Protein AF-A0A2H6NBT6-F1 (afdb_monomer)

Structure (mmCIF, N/CA/C/O backbone):
data_AF-A0A2H6NBT6-F1
#
_entry.id   AF-A0A2H6NBT6-F1
#
loop_
_atom_site.group_PDB
_atom_site.id
_atom_site.type_symbol
_atom_site.label_atom_id
_atom_site.label_alt_id
_atom_site.label_comp_id
_atom_site.label_asym_id
_atom_site.label_entity_id
_atom_site.label_seq_id
_atom_site.pdbx_PDB_ins_code
_atom_site.Cartn_x
_atom_site.Cartn_y
_atom_site.Cartn_z
_atom_site.occupancy
_atom_site.B_iso_or_equiv
_atom_site.auth_seq_id
_atom_site.auth_comp_id
_atom_site.auth_asym_id
_atom_site.auth_atom_id
_atom_site.pdbx_PDB_model_num
ATOM 1 N N . MET A 1 1 ? 17.829 -9.007 -29.390 1.00 81.81 1 MET A N 1
ATOM 2 C CA . MET A 1 1 ? 16.420 -9.348 -29.082 1.00 81.81 1 MET A CA 1
ATOM 3 C C . MET A 1 1 ? 16.331 -9.769 -27.616 1.00 81.81 1 MET A C 1
ATOM 5 O O . MET A 1 1 ? 17.253 -10.435 -27.150 1.00 81.81 1 MET A O 1
ATOM 9 N N . VAL A 1 2 ? 15.300 -9.335 -26.883 1.00 90.62 2 VAL A N 1
ATOM 10 C CA . VAL A 1 2 ? 15.100 -9.671 -25.456 1.00 90.62 2 VAL A CA 1
ATOM 11 C C . VAL A 1 2 ? 14.513 -11.080 -25.331 1.00 90.62 2 VAL A C 1
ATOM 13 O O . VAL A 1 2 ? 13.689 -11.479 -26.148 1.00 90.62 2 VAL A O 1
ATOM 16 N N . SER A 1 3 ? 14.950 -11.833 -24.324 1.00 94.88 3 SER A N 1
ATOM 17 C CA . SER A 1 3 ? 14.508 -13.191 -24.006 1.00 94.88 3 SER A CA 1
ATOM 18 C C . SER A 1 3 ? 14.621 -13.464 -22.500 1.00 94.88 3 SER A C 1
ATOM 20 O O . SER A 1 3 ? 15.331 -12.750 -21.793 1.00 94.88 3 SER A O 1
ATOM 22 N 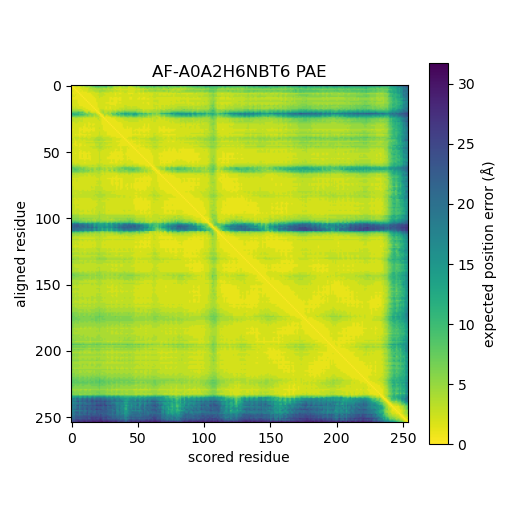N . LYS A 1 4 ? 14.034 -14.571 -22.022 1.00 94.81 4 LYS A N 1
ATOM 23 C CA . LYS A 1 4 ? 14.198 -15.047 -20.629 1.00 94.81 4 LYS A CA 1
ATOM 24 C C . LYS A 1 4 ? 15.667 -15.164 -20.195 1.00 94.81 4 LYS A C 1
ATOM 26 O O . LYS A 1 4 ? 15.985 -14.917 -19.041 1.00 94.81 4 LYS A O 1
ATOM 31 N N . LYS A 1 5 ? 16.565 -15.539 -21.117 1.00 94.81 5 LYS A N 1
ATOM 32 C CA . LYS A 1 5 ? 17.980 -15.813 -20.811 1.00 94.81 5 LYS A CA 1
ATOM 33 C C . LYS A 1 5 ? 18.823 -14.553 -20.621 1.00 94.81 5 LYS A C 1
ATOM 35 O O . LYS A 1 5 ? 19.785 -14.591 -19.869 1.00 94.81 5 LYS A O 1
ATOM 40 N N . ASN A 1 6 ? 18.498 -13.468 -21.324 1.00 95.94 6 ASN A N 1
ATOM 41 C CA . ASN A 1 6 ? 19.322 -12.254 -21.344 1.00 95.94 6 ASN A CA 1
ATOM 42 C C . ASN A 1 6 ? 18.654 -11.043 -20.677 1.00 95.94 6 ASN A C 1
ATOM 44 O O . ASN A 1 6 ? 19.318 -10.026 -20.505 1.00 95.94 6 ASN A O 1
ATOM 48 N N . LEU A 1 7 ? 17.381 -11.140 -20.272 1.00 97.44 7 LEU A N 1
ATOM 49 C CA . LEU A 1 7 ? 16.639 -10.037 -19.660 1.00 97.44 7 LEU A CA 1
ATOM 50 C C . LEU A 1 7 ? 17.363 -9.437 -18.448 1.00 97.44 7 LEU A C 1
ATOM 52 O O . LEU A 1 7 ? 17.598 -8.232 -18.418 1.00 97.44 7 LEU A O 1
ATOM 56 N N . MET A 1 8 ? 17.749 -10.270 -17.477 1.00 96.44 8 MET A N 1
ATOM 57 C CA . MET A 1 8 ? 18.394 -9.789 -16.250 1.00 96.44 8 MET A CA 1
ATOM 58 C C . MET A 1 8 ? 19.733 -9.100 -16.538 1.00 96.44 8 MET A C 1
ATOM 60 O O . MET A 1 8 ? 20.039 -8.075 -15.937 1.00 96.44 8 MET A O 1
ATOM 64 N N . GLU A 1 9 ? 20.518 -9.619 -17.487 1.00 96.38 9 GLU A N 1
ATOM 65 C CA . GLU A 1 9 ? 21.788 -9.004 -17.889 1.00 96.38 9 GLU A CA 1
ATOM 66 C C . GLU A 1 9 ? 21.567 -7.657 -18.594 1.00 96.38 9 GLU A C 1
ATOM 68 O O . GLU A 1 9 ? 22.278 -6.691 -18.320 1.00 96.38 9 GLU A O 1
ATOM 73 N N . ILE A 1 10 ? 20.565 -7.576 -19.477 1.00 97.19 10 ILE A N 1
ATOM 74 C CA . ILE A 1 10 ? 20.193 -6.334 -20.164 1.00 97.19 10 ILE A CA 1
ATOM 75 C C . ILE A 1 10 ? 19.770 -5.281 -19.140 1.00 97.19 10 ILE A C 1
ATOM 77 O O . ILE A 1 10 ? 20.306 -4.177 -19.158 1.00 97.19 10 ILE A O 1
ATOM 81 N N . VAL A 1 11 ? 18.862 -5.624 -18.224 1.00 97.69 11 VAL A N 1
ATOM 82 C CA . VAL A 1 11 ? 18.392 -4.699 -17.184 1.00 97.69 11 VAL A CA 1
ATOM 83 C C . VAL A 1 11 ? 19.539 -4.280 -16.274 1.00 97.69 11 VAL A C 1
ATOM 85 O O . VAL A 1 11 ? 19.688 -3.092 -16.023 1.00 97.69 11 VAL A O 1
ATOM 88 N N . LYS A 1 12 ? 20.423 -5.200 -15.871 1.00 96.50 12 LYS A N 1
ATOM 89 C CA . LYS A 1 12 ? 21.624 -4.856 -15.097 1.00 96.50 12 LYS A CA 1
ATOM 90 C C . LYS A 1 12 ? 22.499 -3.826 -15.818 1.00 96.50 12 LYS A C 1
ATOM 92 O O . LYS A 1 12 ? 22.967 -2.881 -15.192 1.00 96.50 12 LYS A O 1
ATOM 97 N N . LYS A 1 13 ? 22.719 -3.978 -17.129 1.00 96.62 13 LYS A N 1
ATOM 98 C CA . LYS A 1 13 ? 23.467 -2.988 -17.923 1.00 96.62 13 LYS A CA 1
ATOM 99 C C . LYS A 1 13 ? 22.743 -1.643 -17.968 1.00 96.62 13 LYS A C 1
ATOM 101 O O . LYS A 1 13 ? 23.392 -0.620 -17.787 1.00 96.62 13 LYS A O 1
ATOM 106 N N . LEU A 1 14 ? 21.423 -1.637 -18.161 1.00 96.50 14 LEU A N 1
ATOM 107 C CA . LEU A 1 14 ? 20.624 -0.408 -18.155 1.00 96.50 14 LEU A CA 1
ATOM 108 C C . LEU A 1 14 ? 20.681 0.301 -16.795 1.00 96.50 14 LEU A C 1
ATOM 110 O O . LEU A 1 14 ? 20.902 1.504 -16.777 1.00 96.50 14 LEU A O 1
ATOM 114 N N . MET A 1 15 ? 20.592 -0.429 -15.680 1.00 95.50 15 MET A N 1
ATOM 115 C CA . MET A 1 15 ? 20.728 0.134 -14.328 1.00 95.50 15 MET A CA 1
ATOM 116 C C . MET A 1 15 ? 22.091 0.811 -14.117 1.00 95.50 15 MET A C 1
ATOM 118 O O . MET A 1 15 ? 22.147 1.938 -13.642 1.00 95.50 15 MET A O 1
ATOM 122 N N . ILE A 1 16 ? 23.190 0.215 -14.601 1.00 94.75 16 ILE A N 1
ATOM 123 C CA . ILE A 1 16 ? 24.518 0.865 -14.562 1.00 94.75 16 ILE A CA 1
ATOM 124 C C . ILE A 1 16 ? 24.520 2.201 -15.327 1.00 94.75 16 ILE A C 1
ATOM 126 O O . ILE A 1 16 ? 25.219 3.140 -14.941 1.00 94.75 16 ILE A O 1
ATOM 130 N N . HIS A 1 17 ? 23.780 2.294 -16.435 1.00 93.75 17 HIS A N 1
ATOM 131 C CA . HIS A 1 17 ? 23.646 3.548 -17.176 1.00 93.75 17 HIS A CA 1
ATOM 132 C C . HIS A 1 17 ? 22.745 4.552 -16.459 1.00 93.75 17 HIS A C 1
ATOM 134 O O . HIS A 1 17 ? 23.040 5.741 -16.525 1.00 93.75 17 HIS A O 1
ATOM 140 N N . VAL A 1 18 ? 21.704 4.093 -15.760 1.00 91.94 18 VAL A N 1
ATOM 141 C CA . VAL A 1 18 ? 20.843 4.940 -14.926 1.00 91.94 18 VAL A CA 1
ATOM 142 C C . VAL A 1 18 ? 21.673 5.627 -13.838 1.00 91.94 18 VAL A C 1
ATOM 144 O O . VAL A 1 18 ? 21.597 6.848 -13.705 1.00 91.94 18 VAL A O 1
ATOM 147 N N . ASP A 1 19 ? 22.528 4.879 -13.137 1.00 87.69 19 ASP A N 1
ATOM 148 C CA . ASP A 1 19 ? 23.368 5.413 -12.054 1.00 87.69 19 ASP A CA 1
ATOM 149 C C . ASP A 1 19 ? 24.378 6.457 -12.544 1.00 87.69 19 ASP A C 1
ATOM 151 O O . ASP A 1 19 ? 24.675 7.434 -11.856 1.00 87.69 19 ASP A O 1
ATOM 155 N N . LYS A 1 20 ? 24.915 6.256 -13.751 1.00 89.38 20 LYS A N 1
ATOM 156 C CA . LYS A 1 20 ? 25.926 7.137 -14.357 1.00 89.38 20 LYS A CA 1
ATOM 157 C C . LYS A 1 20 ? 25.338 8.307 -15.134 1.00 89.38 20 LYS A C 1
ATOM 159 O O . LYS A 1 20 ? 26.078 9.215 -15.498 1.00 89.38 20 LYS A O 1
ATOM 164 N N . ALA A 1 21 ? 24.052 8.261 -15.462 1.00 86.62 21 ALA A N 1
ATOM 165 C CA . ALA A 1 21 ? 23.416 9.273 -16.284 1.00 86.62 21 ALA A CA 1
ATOM 166 C C . ALA A 1 21 ? 23.423 10.628 -15.570 1.00 86.62 21 ALA A C 1
ATOM 168 O O . ALA A 1 21 ? 22.963 10.740 -14.431 1.00 86.62 21 ALA A O 1
ATOM 169 N N . GLU A 1 22 ? 23.896 11.660 -16.264 1.00 79.94 22 GLU A N 1
ATOM 170 C CA . GLU A 1 22 ? 23.744 13.052 -15.853 1.00 79.94 22 GLU A CA 1
ATOM 171 C C . GLU A 1 22 ? 22.447 13.610 -16.457 1.00 79.94 22 GLU A C 1
ATOM 173 O O . GLU A 1 22 ? 22.208 13.507 -17.661 1.00 79.94 22 GLU A O 1
ATOM 178 N N . GLY A 1 23 ? 21.590 14.189 -15.615 1.00 80.69 23 GLY A N 1
ATOM 179 C CA . GLY A 1 23 ? 20.303 14.751 -16.032 1.00 80.69 23 GLY A CA 1
ATOM 180 C C . GLY A 1 23 ? 19.119 13.778 -15.953 1.00 80.69 23 GLY A C 1
ATOM 181 O O . GLY A 1 23 ? 19.252 12.558 -16.048 1.00 80.69 23 GLY A O 1
ATOM 182 N N . THR A 1 24 ? 17.926 14.339 -15.755 1.00 84.25 24 THR A N 1
ATOM 183 C CA . THR A 1 24 ? 16.693 13.578 -15.497 1.00 84.25 24 THR A CA 1
ATOM 184 C C . THR A 1 24 ? 16.105 12.937 -16.753 1.00 84.25 24 THR A C 1
ATOM 186 O O . THR A 1 24 ? 15.593 11.828 -16.668 1.00 84.25 24 THR A O 1
ATOM 189 N N . THR A 1 25 ? 16.230 13.568 -17.926 1.00 89.12 25 THR A N 1
ATOM 190 C CA . THR A 1 25 ? 15.635 13.069 -19.181 1.00 89.12 25 THR A CA 1
ATOM 191 C C . THR A 1 25 ? 16.169 11.694 -19.579 1.00 89.12 25 THR A C 1
ATOM 193 O O . THR A 1 25 ? 15.390 10.777 -19.815 1.00 89.12 25 THR A O 1
ATOM 196 N N . TYR A 1 26 ? 17.494 11.518 -19.606 1.00 90.44 26 TYR A N 1
ATOM 197 C CA . TYR A 1 26 ? 18.088 10.238 -19.998 1.00 90.44 26 TYR A CA 1
ATOM 198 C C . TYR A 1 26 ? 17.816 9.136 -18.959 1.00 90.44 26 TYR A C 1
ATOM 200 O O . TYR A 1 26 ? 17.540 7.995 -19.326 1.00 90.44 26 TYR A O 1
ATOM 208 N N . ARG A 1 27 ? 17.809 9.474 -17.659 1.00 90.75 27 ARG A N 1
ATOM 209 C CA . ARG A 1 27 ? 17.395 8.542 -16.593 1.00 90.75 27 ARG A CA 1
ATOM 210 C C . ARG A 1 27 ? 15.954 8.073 -16.774 1.00 90.75 27 ARG A C 1
ATOM 212 O O . ARG A 1 27 ? 15.687 6.881 -16.655 1.00 90.75 27 ARG A O 1
ATOM 219 N N . ASP A 1 28 ? 15.049 8.993 -17.090 1.00 91.50 28 ASP A N 1
ATOM 220 C CA . ASP A 1 28 ? 13.634 8.704 -17.320 1.00 91.50 28 ASP A CA 1
ATOM 221 C C . ASP A 1 28 ? 13.415 7.812 -18.558 1.00 91.50 28 ASP A C 1
ATOM 223 O O . ASP A 1 28 ? 12.614 6.873 -18.511 1.00 91.50 28 ASP A O 1
ATOM 227 N N . GLU A 1 29 ? 14.165 8.033 -19.642 1.00 93.81 29 GLU A N 1
ATOM 228 C CA . GLU A 1 29 ? 14.148 7.155 -20.822 1.00 93.81 29 GLU A CA 1
ATOM 229 C C . GLU A 1 29 ? 14.631 5.739 -20.487 1.00 93.81 29 GLU A C 1
ATOM 231 O O . GLU A 1 29 ? 13.998 4.755 -20.879 1.00 93.81 29 GLU A O 1
ATOM 236 N N . LEU A 1 30 ? 15.726 5.615 -19.731 1.00 95.00 30 LEU A N 1
ATOM 237 C CA . LEU A 1 30 ? 16.254 4.320 -19.300 1.00 95.00 30 LEU A CA 1
ATOM 238 C C . LEU A 1 30 ? 15.287 3.587 -18.364 1.00 95.00 30 LEU A C 1
ATOM 240 O O . LEU A 1 30 ? 15.052 2.394 -18.558 1.00 95.00 30 LEU A O 1
ATOM 244 N N . LEU A 1 31 ? 14.694 4.285 -17.391 1.00 95.31 31 LEU A N 1
ATOM 245 C CA . LEU A 1 31 ? 13.671 3.742 -16.493 1.00 95.31 31 LEU A CA 1
ATOM 246 C C . LEU A 1 31 ? 12.489 3.201 -17.294 1.00 95.31 31 LEU A C 1
ATOM 248 O O . LEU A 1 31 ? 12.099 2.043 -17.119 1.00 95.31 31 LEU A O 1
ATOM 252 N N . THR A 1 32 ? 11.948 4.014 -18.204 1.00 95.50 32 THR A N 1
ATOM 253 C CA . THR A 1 32 ? 10.819 3.617 -19.055 1.00 95.50 32 THR A CA 1
ATOM 254 C C . THR A 1 32 ? 11.195 2.392 -19.878 1.00 95.50 32 THR A C 1
ATOM 256 O O . THR A 1 32 ? 10.456 1.412 -19.910 1.00 95.50 32 THR A O 1
ATOM 259 N N . LYS A 1 33 ? 12.408 2.370 -20.443 1.00 97.00 33 LYS A N 1
ATOM 260 C CA . LYS A 1 33 ? 12.901 1.230 -21.214 1.00 97.00 33 LYS A CA 1
ATOM 261 C C . LYS A 1 33 ? 13.029 -0.046 -20.384 1.00 97.00 33 LYS A C 1
ATOM 263 O O . LYS A 1 33 ? 12.700 -1.121 -20.889 1.00 97.00 33 LYS A O 1
ATOM 268 N N . ILE A 1 34 ? 13.505 0.046 -19.143 1.00 97.75 34 ILE A N 1
ATOM 269 C CA . ILE A 1 34 ? 13.584 -1.097 -18.224 1.00 97.75 34 ILE A CA 1
ATOM 270 C C . ILE A 1 34 ? 12.182 -1.660 -17.983 1.00 97.75 34 ILE A C 1
ATOM 272 O O . ILE A 1 34 ? 11.970 -2.863 -18.145 1.00 97.75 34 ILE A O 1
ATOM 276 N N . ILE A 1 35 ? 11.216 -0.799 -17.655 1.00 97.44 35 ILE A N 1
ATOM 277 C CA . ILE A 1 35 ? 9.836 -1.217 -17.390 1.00 97.44 35 ILE A CA 1
ATOM 278 C C . ILE A 1 35 ? 9.185 -1.814 -18.642 1.00 97.44 35 ILE A C 1
ATOM 280 O O . ILE A 1 35 ? 8.590 -2.889 -18.552 1.00 97.44 35 ILE A O 1
ATOM 284 N N . ASP A 1 36 ? 9.352 -1.197 -19.811 1.00 97.06 36 ASP A N 1
ATOM 285 C CA . ASP A 1 36 ? 8.821 -1.691 -21.088 1.00 97.06 36 ASP A CA 1
ATOM 286 C C . ASP A 1 36 ? 9.322 -3.100 -21.414 1.00 97.06 36 ASP A C 1
ATOM 288 O O . ASP A 1 36 ? 8.563 -3.972 -21.841 1.00 97.06 36 ASP A O 1
ATOM 292 N N . ILE A 1 37 ? 10.622 -3.337 -21.221 1.00 96.94 37 ILE A N 1
ATOM 293 C CA . ILE A 1 37 ? 11.235 -4.630 -21.516 1.00 96.94 37 ILE A CA 1
ATOM 294 C C . ILE A 1 37 ? 10.761 -5.698 -20.513 1.00 96.94 37 ILE A C 1
ATOM 296 O O . ILE A 1 37 ? 10.497 -6.835 -20.912 1.00 96.94 37 ILE A O 1
ATOM 300 N N . CYS A 1 38 ? 10.639 -5.352 -19.228 1.00 97.75 38 CYS A N 1
ATOM 301 C CA . CYS A 1 38 ? 10.205 -6.282 -18.184 1.00 97.75 38 CYS A CA 1
ATOM 302 C C . CYS A 1 38 ? 8.712 -6.631 -18.263 1.00 97.75 38 CYS A C 1
ATOM 304 O O . CYS A 1 38 ? 8.343 -7.783 -18.045 1.00 97.75 38 CYS A O 1
ATOM 306 N N . SER A 1 39 ? 7.858 -5.661 -18.591 1.00 96.62 39 SER A N 1
ATOM 307 C CA . SER A 1 39 ? 6.396 -5.824 -18.639 1.00 96.62 39 SER A CA 1
ATOM 308 C C . SER A 1 39 ? 5.881 -6.415 -19.957 1.00 96.62 39 SER A C 1
ATOM 310 O O . SER A 1 39 ? 4.704 -6.771 -20.072 1.00 96.62 39 SER A O 1
ATOM 312 N N . GLN A 1 40 ? 6.763 -6.585 -20.949 1.00 94.62 40 GLN A N 1
ATOM 313 C CA . GLN A 1 40 ? 6.414 -7.028 -22.294 1.00 94.62 40 GLN A CA 1
ATOM 314 C C . GLN A 1 40 ? 5.551 -8.301 -22.306 1.00 94.62 40 GLN A C 1
ATOM 316 O O . GLN A 1 40 ? 5.922 -9.335 -21.748 1.00 94.62 40 GLN A O 1
ATOM 321 N N . SER A 1 41 ? 4.428 -8.240 -23.033 1.00 93.44 41 SER A N 1
ATOM 322 C CA . SER A 1 41 ? 3.475 -9.351 -23.210 1.00 93.44 41 SER A CA 1
ATOM 323 C C . SER A 1 41 ? 3.088 -10.031 -21.891 1.00 93.44 41 SER A C 1
ATOM 325 O O . SER A 1 41 ? 3.152 -11.253 -21.782 1.00 93.44 41 SER A O 1
ATOM 327 N N . ASN A 1 42 ? 2.703 -9.239 -20.886 1.00 93.06 42 ASN A N 1
ATOM 328 C CA . ASN A 1 42 ? 2.378 -9.711 -19.536 1.00 93.06 42 ASN A CA 1
ATOM 329 C C . ASN A 1 42 ? 3.554 -10.453 -18.882 1.00 93.06 42 ASN A C 1
ATOM 331 O O . ASN A 1 42 ? 3.401 -11.579 -18.411 1.00 93.06 42 ASN A O 1
ATOM 335 N N . TYR A 1 43 ? 4.725 -9.813 -18.841 1.00 96.25 43 TYR A N 1
ATOM 336 C CA . TYR A 1 43 ? 5.915 -10.332 -18.152 1.00 96.25 43 TYR A CA 1
ATOM 337 C C . TYR A 1 43 ? 6.435 -11.658 -18.720 1.00 96.25 43 TYR A C 1
ATOM 339 O O . TYR A 1 43 ? 7.057 -12.440 -18.003 1.00 96.25 43 TYR A O 1
ATOM 347 N N . GLN A 1 44 ? 6.230 -11.927 -20.017 1.00 95.69 44 GLN A N 1
ATOM 348 C CA . GLN A 1 44 ? 6.547 -13.226 -20.635 1.00 95.69 44 GLN A CA 1
ATOM 349 C C . GLN A 1 44 ? 8.008 -13.674 -20.441 1.00 95.69 44 GLN A C 1
ATOM 351 O O . GLN A 1 44 ? 8.318 -14.867 -20.526 1.00 95.69 44 GLN A O 1
ATOM 356 N N . TYR A 1 45 ? 8.917 -12.717 -20.227 1.00 96.94 45 TYR A N 1
ATOM 357 C CA . TYR A 1 45 ? 10.348 -12.954 -20.059 1.00 96.94 45 TYR A CA 1
ATOM 358 C C . TYR A 1 45 ? 10.820 -12.932 -18.599 1.00 96.94 45 TYR A C 1
ATOM 360 O O . TYR A 1 45 ? 11.964 -13.305 -18.346 1.00 96.94 45 TYR A O 1
ATOM 368 N N . ILE A 1 46 ? 9.964 -12.551 -17.648 1.00 97.69 46 ILE A N 1
ATOM 369 C CA . ILE A 1 46 ? 10.282 -12.568 -16.219 1.00 97.69 46 ILE A CA 1
ATOM 370 C C . ILE A 1 46 ? 10.187 -14.004 -15.709 1.00 97.69 46 ILE A C 1
ATOM 372 O O . ILE A 1 46 ? 9.143 -14.645 -15.787 1.00 97.69 46 ILE A O 1
ATOM 376 N N . THR A 1 47 ? 11.294 -14.516 -15.176 1.00 96.31 47 THR A N 1
ATOM 377 C CA . THR A 1 47 ? 11.346 -15.829 -14.511 1.00 96.31 47 THR A CA 1
ATOM 378 C C . THR A 1 47 ? 11.448 -15.717 -12.993 1.00 96.31 47 THR A C 1
ATOM 380 O O . THR A 1 47 ? 11.260 -16.711 -12.303 1.00 96.31 47 THR A O 1
ATOM 383 N N . ASN A 1 48 ? 11.755 -14.525 -12.474 1.00 97.25 48 ASN A N 1
ATOM 384 C CA . ASN A 1 48 ? 11.873 -14.239 -11.050 1.00 97.25 48 ASN A CA 1
ATOM 385 C C . ASN A 1 48 ? 11.228 -12.874 -10.754 1.00 97.25 48 ASN A C 1
ATOM 387 O O . ASN A 1 48 ? 11.759 -11.835 -11.150 1.00 97.25 48 ASN A O 1
ATOM 391 N N . PHE A 1 49 ? 10.080 -12.886 -10.073 1.00 97.88 49 PHE A N 1
ATOM 392 C CA . PHE A 1 49 ? 9.368 -11.664 -9.694 1.00 97.88 49 PHE A CA 1
ATOM 393 C C . PHE A 1 49 ? 9.955 -10.975 -8.456 1.00 97.88 49 PHE A C 1
ATOM 395 O O . PHE A 1 49 ? 9.791 -9.765 -8.350 1.00 97.88 49 PHE A O 1
ATOM 402 N N . GLU A 1 50 ? 10.681 -11.674 -7.572 1.00 98.38 50 GLU A N 1
ATOM 403 C CA . GLU A 1 50 ? 11.404 -11.023 -6.459 1.00 98.38 50 GLU A CA 1
ATOM 404 C C . GLU A 1 50 ? 12.445 -10.073 -7.016 1.00 98.38 50 GLU A C 1
ATOM 406 O O . GLU A 1 50 ? 12.453 -8.892 -6.684 1.00 98.38 50 GLU A O 1
ATOM 411 N N . TRP A 1 51 ? 13.230 -10.561 -7.977 1.00 98.19 51 TRP A N 1
ATOM 412 C CA . TRP A 1 51 ? 14.182 -9.728 -8.695 1.00 98.19 51 TRP A CA 1
ATOM 413 C C . TRP A 1 51 ? 13.511 -8.511 -9.337 1.00 98.19 51 TRP A C 1
ATOM 415 O O . TRP A 1 51 ? 14.020 -7.400 -9.222 1.00 98.19 51 TRP A O 1
ATOM 425 N N . TYR A 1 52 ? 12.367 -8.696 -9.998 1.00 98.50 52 TYR A N 1
ATOM 426 C CA . TYR A 1 52 ? 11.702 -7.577 -10.659 1.00 98.50 52 TYR A CA 1
ATOM 427 C C . TYR A 1 52 ? 11.163 -6.542 -9.662 1.00 98.50 52 TYR A C 1
ATOM 429 O O . TYR A 1 52 ? 11.356 -5.347 -9.876 1.00 98.50 52 TYR A O 1
ATOM 437 N N . ILE A 1 53 ? 10.566 -6.976 -8.546 1.00 98.44 53 ILE A N 1
ATOM 438 C CA . ILE A 1 53 ? 10.169 -6.074 -7.458 1.00 98.44 53 ILE A CA 1
ATOM 439 C C . ILE A 1 53 ? 11.393 -5.332 -6.901 1.00 98.44 53 ILE A C 1
ATOM 441 O O . ILE A 1 53 ? 11.313 -4.122 -6.711 1.00 98.44 53 ILE A O 1
ATOM 445 N N . SER A 1 54 ? 12.537 -6.000 -6.709 1.00 98.25 54 SER A N 1
ATOM 446 C CA . SER A 1 54 ? 13.774 -5.335 -6.275 1.00 98.25 54 SER A CA 1
ATOM 447 C C . SER A 1 54 ? 14.230 -4.251 -7.251 1.00 98.25 54 SER A C 1
ATOM 449 O O . SER A 1 54 ? 14.587 -3.166 -6.806 1.00 98.25 54 SER A O 1
ATOM 451 N N . ILE A 1 55 ? 14.153 -4.494 -8.566 1.00 98.06 55 ILE A N 1
ATOM 452 C CA . ILE A 1 55 ? 14.449 -3.467 -9.578 1.00 98.06 55 ILE A CA 1
ATOM 453 C C . ILE A 1 55 ? 13.478 -2.287 -9.459 1.00 98.06 55 ILE A C 1
ATOM 455 O O . ILE A 1 55 ? 13.907 -1.139 -9.492 1.00 98.06 55 ILE A O 1
ATOM 459 N N . LEU A 1 56 ? 12.176 -2.540 -9.288 1.00 98.00 56 LEU A N 1
ATOM 460 C CA . LEU A 1 56 ? 11.186 -1.471 -9.121 1.00 98.00 56 LEU A CA 1
ATOM 461 C C . LEU A 1 56 ? 11.457 -0.623 -7.870 1.00 98.00 56 LEU A C 1
ATOM 463 O O . LEU A 1 56 ? 11.328 0.595 -7.940 1.00 98.00 56 LEU A O 1
ATOM 467 N N . VAL A 1 57 ? 11.857 -1.247 -6.758 1.00 96.69 57 VAL A N 1
ATOM 468 C CA . VAL A 1 57 ? 12.266 -0.564 -5.516 1.00 96.69 57 VAL A CA 1
ATOM 469 C C . VAL A 1 57 ? 13.559 0.230 -5.720 1.00 96.69 57 VAL A C 1
ATOM 471 O O . VAL A 1 57 ? 13.686 1.349 -5.237 1.00 96.69 57 VAL A O 1
ATOM 474 N N . GLU A 1 58 ? 14.529 -0.305 -6.455 1.00 95.00 58 GLU A N 1
ATOM 475 C CA . GLU A 1 58 ? 15.782 0.396 -6.752 1.00 95.00 58 GLU A CA 1
ATOM 476 C C . GLU A 1 58 ? 15.539 1.652 -7.601 1.00 95.00 58 GLU A C 1
ATOM 478 O O . GLU A 1 58 ? 16.075 2.719 -7.300 1.00 95.00 58 GLU A O 1
ATOM 483 N N . LEU A 1 59 ? 14.636 1.569 -8.583 1.00 94.44 59 LEU A N 1
ATOM 484 C CA . LEU A 1 59 ? 14.214 2.710 -9.400 1.00 94.44 59 LEU A CA 1
ATOM 485 C C . LEU A 1 59 ? 13.550 3.829 -8.578 1.00 94.44 59 LEU A C 1
ATOM 487 O O . LEU A 1 59 ? 13.552 4.977 -9.021 1.00 94.44 59 LEU A O 1
ATOM 491 N N . THR A 1 60 ? 13.039 3.555 -7.368 1.00 92.25 60 THR A N 1
ATOM 492 C CA . THR A 1 60 ? 12.490 4.613 -6.497 1.00 92.25 60 THR A CA 1
ATOM 493 C C . THR A 1 60 ? 13.555 5.512 -5.883 1.00 92.25 60 THR A C 1
ATOM 495 O O . THR A 1 60 ? 13.225 6.526 -5.275 1.00 92.25 60 THR A O 1
ATOM 498 N N . ARG A 1 61 ? 14.834 5.149 -6.002 1.00 88.56 61 ARG A N 1
ATOM 499 C CA . ARG A 1 61 ? 15.954 5.954 -5.499 1.00 88.56 61 ARG A CA 1
ATOM 500 C C . ARG A 1 61 ? 16.382 7.040 -6.484 1.00 88.56 61 ARG A C 1
ATOM 502 O O . ARG A 1 61 ? 17.233 7.858 -6.151 1.00 88.56 61 ARG A O 1
ATOM 509 N N . LEU A 1 62 ? 15.804 7.060 -7.686 1.00 85.19 62 LEU A N 1
ATOM 510 C CA . LEU A 1 62 ? 16.115 8.064 -8.695 1.00 85.19 62 LEU A CA 1
ATOM 511 C C . LEU A 1 62 ? 15.453 9.395 -8.351 1.00 85.19 62 LEU A C 1
ATOM 513 O O . LEU A 1 62 ? 14.236 9.552 -8.420 1.00 85.19 62 LEU A O 1
ATOM 517 N N . GLU A 1 63 ? 16.275 10.381 -8.013 1.00 81.00 63 GLU A N 1
ATOM 518 C CA . GLU A 1 63 ? 15.797 11.728 -7.726 1.00 81.00 63 GLU A CA 1
ATOM 519 C C . GLU A 1 63 ? 15.287 12.436 -8.989 1.00 81.00 63 GLU A C 1
ATOM 521 O O . GLU A 1 63 ? 15.918 12.407 -10.049 1.00 81.00 63 GLU A O 1
ATOM 526 N N . GLY A 1 64 ? 14.147 13.122 -8.857 1.00 81.38 64 GLY A N 1
ATOM 527 C CA . GLY A 1 64 ? 13.595 13.990 -9.900 1.00 81.38 64 GLY A CA 1
ATOM 528 C C . GLY A 1 64 ? 12.851 13.267 -11.024 1.00 81.38 64 GLY A C 1
ATOM 529 O O . GLY A 1 64 ? 12.411 13.929 -11.967 1.00 81.38 64 GLY A O 1
ATOM 530 N N . THR A 1 65 ? 12.680 11.944 -10.937 1.00 85.12 65 THR A N 1
ATOM 531 C CA . THR A 1 65 ? 11.862 11.202 -11.903 1.00 85.12 65 THR A CA 1
ATOM 532 C C . THR A 1 65 ? 10.385 11.581 -11.794 1.00 85.12 65 THR A C 1
ATOM 534 O O . THR A 1 65 ? 9.839 11.807 -10.708 1.00 85.12 65 THR A O 1
ATOM 537 N N . ARG A 1 66 ? 9.707 11.622 -12.943 1.00 86.56 66 ARG A N 1
ATOM 538 C CA . ARG A 1 66 ? 8.249 11.812 -13.033 1.00 86.56 66 ARG A CA 1
ATOM 539 C C . ARG A 1 66 ? 7.485 10.497 -13.214 1.00 86.56 66 ARG A C 1
ATOM 541 O O . ARG A 1 66 ? 6.261 10.509 -13.290 1.00 86.56 66 ARG A O 1
ATOM 548 N N . HIS A 1 67 ? 8.189 9.367 -13.246 1.00 91.56 67 HIS A N 1
ATOM 549 C CA . HIS A 1 67 ? 7.635 8.056 -13.592 1.00 91.56 67 HIS A CA 1
ATOM 550 C C . HIS A 1 67 ? 7.217 7.219 -12.372 1.00 91.56 67 HIS A C 1
ATOM 552 O O . HIS A 1 67 ? 7.035 6.007 -12.490 1.00 91.56 67 HIS A O 1
ATOM 558 N N . GLY A 1 68 ? 7.015 7.833 -11.201 1.00 93.19 68 GLY A N 1
ATOM 559 C CA . GLY A 1 68 ? 6.586 7.101 -10.004 1.00 93.19 68 GLY A CA 1
ATOM 560 C C . GLY A 1 68 ? 5.253 6.373 -10.189 1.00 93.19 68 GLY A C 1
ATOM 561 O O . GLY A 1 68 ? 5.138 5.230 -9.761 1.00 93.19 68 GLY A O 1
ATOM 562 N N . HIS A 1 69 ? 4.292 6.952 -10.921 1.00 93.88 69 HIS A N 1
ATOM 563 C CA . HIS A 1 69 ? 3.049 6.256 -11.285 1.00 93.88 69 HIS A CA 1
ATOM 564 C C . HIS A 1 69 ? 3.298 4.975 -12.091 1.00 93.88 69 HIS A C 1
ATOM 566 O O . HIS A 1 69 ? 2.622 3.968 -11.882 1.00 93.88 69 HIS A O 1
ATOM 572 N N . LEU A 1 70 ? 4.270 4.997 -13.010 1.00 95.56 70 LEU A N 1
ATOM 573 C CA . LEU A 1 70 ? 4.612 3.831 -13.817 1.00 95.56 70 LEU A CA 1
ATOM 574 C C . LEU A 1 70 ? 5.189 2.729 -12.920 1.00 95.56 70 LEU A C 1
ATOM 576 O O . LEU A 1 70 ? 4.725 1.594 -12.990 1.00 95.56 70 LEU A O 1
ATOM 580 N N . ILE A 1 71 ? 6.111 3.067 -12.014 1.00 97.19 71 ILE A N 1
ATOM 581 C CA . ILE A 1 71 ? 6.659 2.122 -11.028 1.00 97.19 71 ILE A CA 1
ATOM 582 C C . ILE A 1 71 ? 5.544 1.561 -10.131 1.00 97.19 71 ILE A C 1
ATOM 584 O O . ILE A 1 71 ? 5.407 0.343 -10.011 1.00 97.19 71 ILE A O 1
ATOM 588 N N . ALA A 1 72 ? 4.715 2.437 -9.559 1.00 97.31 72 ALA A N 1
ATOM 589 C CA . ALA A 1 72 ? 3.590 2.080 -8.698 1.00 97.31 72 ALA A CA 1
ATOM 590 C C . ALA A 1 72 ? 2.629 1.102 -9.393 1.00 97.31 72 ALA A C 1
ATOM 592 O O . ALA A 1 72 ? 2.233 0.093 -8.809 1.00 97.31 72 ALA A O 1
ATOM 593 N N . SER A 1 73 ? 2.312 1.359 -10.669 1.00 96.88 73 SER A N 1
ATOM 594 C CA . SER A 1 73 ? 1.449 0.486 -11.468 1.00 96.88 73 SER A CA 1
ATOM 595 C C . SER A 1 73 ? 2.021 -0.924 -11.598 1.00 96.88 73 SER A C 1
ATOM 597 O O . SER A 1 73 ? 1.289 -1.891 -11.421 1.00 96.88 73 SER A O 1
ATOM 599 N N . GLN A 1 74 ? 3.331 -1.059 -11.834 1.00 97.88 74 GLN A N 1
ATOM 600 C CA . GLN A 1 74 ? 3.979 -2.363 -11.964 1.00 97.88 74 GLN A CA 1
ATOM 601 C C . GLN A 1 74 ? 4.032 -3.109 -10.629 1.00 97.88 74 GLN A C 1
ATOM 603 O O . GLN A 1 74 ? 3.804 -4.317 -10.602 1.00 97.88 74 GLN A O 1
ATOM 608 N N . MET A 1 75 ? 4.286 -2.402 -9.521 1.00 98.25 75 MET A N 1
ATOM 609 C CA . MET A 1 75 ? 4.274 -2.996 -8.179 1.00 98.25 75 MET A CA 1
ATOM 610 C C . MET A 1 75 ? 2.901 -3.593 -7.848 1.00 98.25 75 MET A C 1
ATOM 612 O O . MET A 1 75 ? 2.818 -4.756 -7.450 1.00 98.25 75 MET A O 1
ATOM 616 N N . LEU A 1 76 ? 1.826 -2.832 -8.080 1.00 97.56 76 LEU A N 1
ATOM 617 C CA . LEU A 1 76 ? 0.451 -3.300 -7.889 1.00 97.56 76 LEU A CA 1
ATOM 618 C C . LEU A 1 76 ? 0.132 -4.486 -8.800 1.00 97.56 76 LEU A C 1
ATOM 620 O O . LEU A 1 76 ? -0.358 -5.514 -8.340 1.00 97.56 76 LEU A O 1
ATOM 624 N N . ASP A 1 77 ? 0.446 -4.371 -10.087 1.00 96.06 77 ASP A N 1
ATOM 625 C CA . ASP A 1 77 ? 0.083 -5.363 -11.096 1.00 96.06 77 ASP A CA 1
ATOM 626 C C . ASP A 1 77 ? 0.773 -6.723 -10.867 1.00 96.06 77 ASP A C 1
ATOM 628 O O . ASP A 1 77 ? 0.196 -7.791 -11.104 1.00 96.06 77 ASP A O 1
ATOM 632 N N . VAL A 1 78 ? 2.005 -6.707 -10.351 1.00 96.81 78 VAL A N 1
ATOM 633 C CA . VAL A 1 78 ? 2.726 -7.915 -9.931 1.00 96.81 78 VAL A CA 1
ATOM 634 C C . VAL A 1 78 ? 2.153 -8.474 -8.625 1.00 96.81 78 VAL A C 1
ATOM 636 O O . VAL A 1 78 ? 1.825 -9.661 -8.577 1.00 96.81 78 VAL A O 1
ATOM 639 N N . ALA A 1 79 ? 1.978 -7.646 -7.588 1.00 97.12 79 ALA A N 1
ATOM 640 C CA . ALA A 1 79 ? 1.502 -8.093 -6.274 1.00 97.12 79 ALA A CA 1
ATOM 641 C C . ALA A 1 79 ? 0.075 -8.675 -6.317 1.00 97.12 79 ALA A C 1
ATOM 643 O O . ALA A 1 79 ? -0.213 -9.697 -5.684 1.00 97.12 79 ALA A O 1
ATOM 644 N N . ILE A 1 80 ? -0.814 -8.069 -7.109 1.00 94.62 80 ILE A N 1
ATOM 645 C CA . ILE A 1 80 ? -2.203 -8.515 -7.257 1.00 94.62 80 ILE A CA 1
ATOM 646 C C . ILE A 1 80 ? -2.260 -9.874 -7.963 1.00 94.62 80 ILE A C 1
ATOM 648 O O . ILE A 1 80 ? -2.903 -10.800 -7.457 1.00 94.62 80 ILE A O 1
ATOM 652 N N . ARG A 1 81 ? -1.571 -10.022 -9.105 1.00 93.75 81 ARG A N 1
ATOM 653 C CA . ARG A 1 81 ? -1.714 -11.205 -9.973 1.00 93.75 81 ARG A CA 1
ATOM 654 C C . ARG A 1 81 ? -0.837 -12.393 -9.586 1.00 93.75 81 ARG A C 1
ATOM 656 O O . ARG A 1 81 ? -1.193 -13.524 -9.910 1.00 93.75 81 ARG A O 1
ATOM 663 N N . VAL A 1 82 ? 0.295 -12.179 -8.917 1.00 95.12 82 VAL A N 1
ATOM 664 C CA . VAL A 1 82 ? 1.267 -13.245 -8.624 1.00 95.12 82 VAL A CA 1
ATOM 665 C C . VAL A 1 82 ? 1.256 -13.569 -7.132 1.00 95.12 82 VAL A C 1
ATOM 667 O O . VAL A 1 82 ? 2.083 -13.082 -6.377 1.00 95.12 82 VAL A O 1
ATOM 670 N N . LYS A 1 83 ? 0.341 -14.436 -6.677 1.00 95.50 83 LYS A N 1
ATOM 671 C CA . LYS A 1 83 ? 0.181 -14.747 -5.237 1.00 95.50 83 LYS A CA 1
ATOM 672 C C . LYS A 1 83 ? 1.488 -15.148 -4.535 1.00 95.50 83 LYS A C 1
ATOM 674 O O . LYS A 1 83 ? 1.741 -14.704 -3.422 1.00 95.50 83 LYS A O 1
ATOM 679 N N . ALA A 1 84 ? 2.339 -15.925 -5.209 1.00 97.06 84 ALA A N 1
ATOM 680 C CA . ALA A 1 84 ? 3.606 -16.407 -4.656 1.00 97.06 84 ALA A CA 1
ATOM 681 C C . ALA A 1 84 ? 4.595 -15.289 -4.272 1.00 97.06 84 ALA A C 1
ATOM 683 O O . ALA A 1 84 ? 5.474 -15.534 -3.453 1.00 97.06 84 ALA A O 1
ATOM 684 N N . ILE A 1 85 ? 4.461 -14.076 -4.831 1.00 97.31 85 ILE A N 1
ATOM 685 C CA . ILE A 1 85 ? 5.379 -12.964 -4.547 1.00 97.31 85 ILE A CA 1
ATOM 686 C C . ILE A 1 85 ? 4.944 -12.086 -3.376 1.00 97.31 85 ILE A C 1
ATOM 688 O O . ILE A 1 85 ? 5.724 -11.259 -2.910 1.00 97.31 85 ILE A O 1
ATOM 692 N N . ARG A 1 86 ? 3.698 -12.220 -2.907 1.00 97.94 86 ARG A N 1
ATOM 693 C CA . ARG A 1 86 ? 3.075 -11.227 -2.022 1.00 97.94 86 ARG A CA 1
ATOM 694 C C . ARG A 1 86 ? 3.858 -11.008 -0.736 1.00 97.94 86 ARG A C 1
ATOM 696 O O . ARG A 1 86 ? 4.069 -9.858 -0.379 1.00 97.94 86 ARG A O 1
ATOM 703 N N . LYS A 1 87 ? 4.381 -12.071 -0.114 1.00 98.44 87 LYS A N 1
ATOM 704 C CA . LYS A 1 87 ? 5.227 -11.942 1.083 1.00 98.44 87 LYS A CA 1
ATOM 705 C C . LYS A 1 87 ? 6.440 -11.041 0.844 1.00 98.44 87 LYS A C 1
ATOM 707 O O . LYS A 1 87 ? 6.680 -10.109 1.606 1.00 98.44 87 LYS A O 1
ATOM 712 N N . PHE A 1 88 ? 7.175 -11.288 -0.238 1.00 98.62 88 PHE A N 1
ATOM 713 C CA . PHE A 1 88 ? 8.330 -10.468 -0.590 1.00 98.62 88 PHE A CA 1
ATOM 714 C C . PHE A 1 88 ? 7.919 -9.031 -0.933 1.00 98.62 88 PHE A C 1
ATOM 716 O O . PHE A 1 88 ? 8.515 -8.083 -0.429 1.00 98.62 88 PHE A O 1
ATOM 723 N N . ALA A 1 89 ? 6.872 -8.857 -1.745 1.00 98.56 89 ALA A N 1
ATOM 724 C CA . ALA A 1 89 ? 6.379 -7.538 -2.130 1.00 98.56 89 ALA A CA 1
ATOM 725 C C . ALA A 1 89 ? 5.957 -6.705 -0.909 1.00 98.56 89 ALA A C 1
ATOM 727 O O . ALA A 1 89 ? 6.388 -5.564 -0.786 1.00 98.56 89 ALA A O 1
ATOM 728 N N . VAL A 1 90 ? 5.188 -7.282 0.016 1.00 98.75 90 VAL A N 1
ATOM 729 C CA . VAL A 1 90 ? 4.744 -6.629 1.257 1.00 98.75 90 VAL A CA 1
ATOM 730 C C . VAL A 1 90 ? 5.931 -6.200 2.116 1.00 98.75 90 VAL A C 1
ATOM 732 O O . VAL A 1 90 ? 5.969 -5.053 2.549 1.00 98.75 90 VAL A O 1
ATOM 735 N N . SER A 1 91 ? 6.945 -7.056 2.281 1.00 98.62 91 SER A N 1
ATOM 736 C CA . SER A 1 91 ? 8.183 -6.692 2.986 1.00 98.62 91 SER A CA 1
ATOM 737 C C . SER A 1 91 ? 8.879 -5.481 2.345 1.00 98.62 91 SER A C 1
ATOM 739 O O . SER A 1 91 ? 9.234 -4.524 3.035 1.00 98.62 91 SER A O 1
ATOM 741 N N . GLN A 1 92 ? 9.004 -5.458 1.012 1.00 98.56 92 GLN A N 1
ATOM 742 C CA . GLN A 1 92 ? 9.584 -4.312 0.303 1.00 98.56 92 GLN A CA 1
ATOM 743 C C . GLN A 1 92 ? 8.740 -3.037 0.452 1.00 98.56 92 GLN A C 1
ATOM 745 O O . GLN A 1 92 ? 9.289 -1.951 0.634 1.00 98.56 92 GLN A O 1
ATOM 750 N N . MET A 1 93 ? 7.411 -3.152 0.394 1.00 98.56 93 MET A N 1
ATOM 751 C CA . MET A 1 93 ? 6.508 -2.008 0.534 1.00 98.56 93 MET A CA 1
ATOM 752 C C . MET A 1 93 ? 6.518 -1.447 1.958 1.00 98.56 93 MET A C 1
ATOM 754 O O . MET A 1 93 ? 6.548 -0.230 2.121 1.00 98.56 93 MET A O 1
ATOM 758 N N . ALA A 1 94 ? 6.580 -2.297 2.985 1.00 98.56 94 ALA A N 1
ATOM 759 C CA . ALA A 1 94 ? 6.708 -1.869 4.377 1.00 98.56 94 ALA A CA 1
ATOM 760 C C . ALA A 1 94 ? 7.985 -1.040 4.595 1.00 98.56 94 ALA A C 1
ATOM 762 O O . ALA A 1 94 ? 7.930 0.034 5.195 1.00 98.56 94 ALA A O 1
ATOM 763 N N . MET A 1 95 ? 9.114 -1.461 4.012 1.00 97.75 95 MET A N 1
ATOM 764 C CA . MET A 1 95 ? 10.352 -0.672 4.044 1.00 97.75 95 MET A CA 1
ATOM 765 C C . MET A 1 95 ? 10.214 0.679 3.328 1.00 97.75 95 MET A C 1
ATOM 767 O O . MET A 1 95 ? 10.759 1.679 3.798 1.00 97.75 95 MET A O 1
ATOM 771 N N . LEU A 1 96 ? 9.492 0.742 2.203 1.00 96.62 96 LEU A N 1
ATOM 772 C CA . LEU A 1 96 ? 9.222 2.012 1.518 1.00 96.62 96 LEU A CA 1
ATOM 773 C C . LEU A 1 96 ? 8.352 2.947 2.368 1.00 96.62 96 LEU A C 1
ATOM 775 O O . LEU A 1 96 ? 8.620 4.147 2.404 1.00 96.62 96 LEU A O 1
ATOM 779 N N . LEU A 1 97 ? 7.352 2.411 3.075 1.00 97.50 97 LEU A N 1
ATOM 780 C CA . LEU A 1 97 ? 6.503 3.181 3.988 1.00 97.50 97 LEU A CA 1
ATOM 781 C C . LEU A 1 97 ? 7.296 3.726 5.181 1.00 97.50 97 LEU A C 1
ATOM 783 O O . LEU A 1 97 ? 7.144 4.899 5.526 1.00 97.50 97 LEU A O 1
ATOM 787 N N . ASP A 1 98 ? 8.195 2.933 5.767 1.00 96.00 98 ASP A N 1
ATOM 788 C CA . ASP A 1 98 ? 9.068 3.401 6.851 1.00 96.00 98 ASP A CA 1
ATOM 789 C C . ASP A 1 98 ? 9.993 4.546 6.386 1.00 96.00 98 ASP A C 1
ATOM 791 O O . ASP A 1 98 ? 10.202 5.547 7.080 1.00 96.00 98 ASP A O 1
ATOM 795 N N . ASN A 1 99 ? 10.439 4.476 5.131 1.00 92.88 99 ASN A N 1
ATOM 796 C CA . ASN A 1 99 ? 11.267 5.492 4.486 1.00 92.88 99 ASN A CA 1
ATOM 797 C C . ASN A 1 99 ? 10.468 6.558 3.711 1.00 92.88 99 ASN A C 1
ATOM 799 O O . ASN A 1 99 ? 11.051 7.341 2.956 1.00 92.88 99 ASN A O 1
ATOM 803 N N . ALA A 1 100 ? 9.149 6.659 3.920 1.00 91.75 100 ALA A N 1
ATOM 804 C CA . ALA A 1 100 ? 8.281 7.562 3.157 1.00 91.75 100 ALA A CA 1
ATOM 805 C C . ALA A 1 100 ? 8.704 9.035 3.243 1.00 91.75 100 ALA A C 1
ATOM 807 O O . ALA A 1 100 ? 8.503 9.799 2.303 1.00 91.75 100 ALA A O 1
ATOM 808 N N . HIS A 1 101 ? 9.341 9.440 4.343 1.00 88.38 101 HIS A N 1
ATOM 809 C CA . HIS A 1 101 ? 9.850 10.796 4.540 1.00 88.38 101 HIS A CA 1
ATOM 810 C C . HIS A 1 101 ? 10.902 11.218 3.496 1.00 88.38 101 HIS A C 1
ATOM 812 O O . HIS A 1 101 ? 10.970 12.404 3.163 1.00 88.38 101 HIS A O 1
ATOM 818 N N . LEU A 1 102 ? 11.676 10.269 2.954 1.00 86.38 102 LEU A N 1
ATOM 819 C CA . LEU A 1 102 ? 12.646 10.515 1.883 1.00 86.38 102 LEU A CA 1
ATOM 820 C C . LEU A 1 102 ? 11.933 10.784 0.552 1.00 86.38 102 LEU A C 1
ATOM 822 O O . LEU A 1 102 ? 12.282 11.720 -0.164 1.00 86.38 102 LEU A O 1
ATOM 826 N N . LEU A 1 103 ? 10.878 10.019 0.261 1.00 83.81 103 LEU A N 1
ATOM 827 C CA . LEU A 1 103 ? 10.097 10.114 -0.979 1.00 83.81 103 LEU A CA 1
ATOM 828 C C . LEU A 1 103 ? 9.096 11.281 -0.969 1.00 83.81 103 LEU A C 1
ATOM 830 O O . LEU A 1 103 ? 8.768 11.828 -2.017 1.00 83.81 103 LEU A O 1
ATOM 834 N N . ALA A 1 104 ? 8.642 11.695 0.215 1.00 80.38 104 ALA A N 1
ATOM 835 C CA . ALA A 1 104 ? 7.773 12.852 0.422 1.00 80.38 104 ALA A CA 1
ATOM 836 C C . ALA A 1 104 ? 8.528 14.195 0.365 1.00 80.38 104 ALA A C 1
ATOM 838 O O . ALA A 1 104 ? 7.923 15.262 0.493 1.00 80.38 104 ALA A O 1
ATOM 839 N N . SER A 1 105 ? 9.857 14.176 0.224 1.00 71.31 105 SER A N 1
ATOM 840 C CA . SER A 1 105 ? 10.642 15.396 0.075 1.00 71.31 105 SER A CA 1
ATOM 841 C C . SER A 1 105 ? 10.482 15.962 -1.347 1.00 71.31 105 SER A C 1
ATOM 843 O O . SER A 1 105 ? 10.672 15.269 -2.343 1.00 71.31 105 SER A O 1
ATOM 845 N N . ASN A 1 106 ? 10.103 17.242 -1.453 1.00 64.88 106 ASN A N 1
ATOM 846 C CA . ASN A 1 106 ? 9.955 17.958 -2.731 1.00 64.88 106 ASN A CA 1
ATOM 847 C C . ASN A 1 106 ? 8.886 17.388 -3.700 1.00 64.88 106 ASN A C 1
ATOM 849 O O . ASN A 1 106 ? 9.124 17.250 -4.902 1.00 64.88 106 ASN A O 1
ATOM 853 N N . THR A 1 107 ? 7.670 17.135 -3.201 1.00 61.19 107 THR A N 1
ATOM 854 C CA . THR A 1 107 ? 6.522 16.599 -3.972 1.00 61.19 107 THR A CA 1
ATOM 855 C C . THR A 1 107 ? 6.198 17.363 -5.263 1.00 61.19 107 THR A C 1
ATOM 857 O O . THR A 1 107 ? 5.809 16.755 -6.251 1.00 61.19 107 THR A O 1
ATOM 860 N N . GLN A 1 108 ? 6.441 18.677 -5.317 1.00 55.91 108 GLN A N 1
ATOM 861 C CA . GLN A 1 108 ? 6.209 19.504 -6.515 1.00 55.91 108 GLN A CA 1
ATOM 862 C C . GLN A 1 108 ? 7.189 19.227 -7.673 1.00 55.91 108 GLN A C 1
ATOM 864 O O . GLN A 1 108 ? 6.949 19.635 -8.808 1.00 55.91 108 GLN A O 1
ATOM 869 N N . ARG A 1 109 ? 8.322 18.566 -7.401 1.00 57.75 109 ARG A N 1
ATOM 870 C CA . ARG A 1 109 ? 9.353 18.238 -8.402 1.00 57.75 109 ARG A CA 1
ATOM 871 C C . ARG A 1 109 ? 9.571 16.737 -8.577 1.00 57.75 109 ARG A C 1
ATOM 873 O O . ARG A 1 109 ? 10.271 16.356 -9.512 1.00 57.75 109 ARG A O 1
ATOM 880 N N . ASN A 1 110 ? 9.004 15.908 -7.700 1.00 67.00 110 ASN A N 1
ATOM 881 C CA . ASN A 1 110 ? 9.336 14.495 -7.597 1.00 67.00 110 ASN A CA 1
ATOM 882 C C . ASN A 1 110 ? 8.075 13.625 -7.700 1.00 67.00 110 ASN A C 1
ATOM 884 O O . ASN A 1 110 ? 7.328 13.465 -6.735 1.00 67.00 110 ASN A O 1
ATOM 888 N N . GLY A 1 111 ? 7.856 13.037 -8.880 1.00 81.31 111 GLY A N 1
ATOM 889 C CA . GLY A 1 111 ? 6.738 12.123 -9.121 1.00 81.31 111 GLY A CA 1
ATOM 890 C C . GLY A 1 111 ? 6.908 10.777 -8.420 1.00 81.31 111 GLY A C 1
ATOM 891 O O . GLY A 1 111 ? 6.014 9.946 -8.485 1.00 81.31 111 GLY A O 1
ATOM 892 N N . ILE A 1 112 ? 8.039 10.530 -7.749 1.00 89.06 112 ILE A N 1
ATOM 893 C CA . ILE A 1 112 ? 8.312 9.251 -7.091 1.00 89.06 112 ILE A CA 1
ATOM 894 C C . ILE A 1 112 ? 7.426 8.972 -5.876 1.00 89.06 112 ILE A C 1
ATOM 896 O O . ILE A 1 112 ? 7.211 7.811 -5.534 1.00 89.06 112 ILE A O 1
ATOM 900 N N . CYS A 1 113 ? 6.874 10.013 -5.242 1.00 90.56 113 CYS A N 1
ATOM 901 C CA . CYS A 1 113 ? 5.971 9.841 -4.105 1.00 90.56 113 CYS A CA 1
ATOM 902 C C . CYS A 1 113 ? 4.730 9.004 -4.462 1.00 90.56 113 CYS A C 1
ATOM 904 O O . CYS A 1 113 ? 4.184 8.344 -3.588 1.00 90.56 113 CYS A O 1
ATOM 906 N N . GLU A 1 114 ? 4.366 8.919 -5.744 1.00 92.50 114 GLU A N 1
ATOM 907 C CA . GLU A 1 114 ? 3.315 8.041 -6.275 1.00 92.50 114 GLU A CA 1
ATOM 908 C C . GLU A 1 114 ? 3.518 6.556 -5.954 1.00 92.50 114 GLU A C 1
ATOM 910 O O . GLU A 1 114 ? 2.560 5.790 -5.881 1.00 92.50 114 GLU A O 1
ATOM 915 N N . VAL A 1 115 ? 4.755 6.127 -5.702 1.00 95.81 115 VAL A N 1
ATOM 916 C CA . VAL A 1 115 ? 5.035 4.750 -5.279 1.00 95.81 115 VAL A CA 1
ATOM 917 C C . VAL A 1 115 ? 4.473 4.461 -3.886 1.00 95.81 115 VAL A C 1
ATOM 919 O O . VAL A 1 115 ? 4.060 3.337 -3.605 1.00 95.81 115 VAL A O 1
ATOM 922 N N . LEU A 1 116 ? 4.377 5.475 -3.025 1.00 96.75 116 LEU A N 1
ATOM 923 C CA . LEU A 1 116 ? 3.828 5.325 -1.681 1.00 96.75 116 LEU A CA 1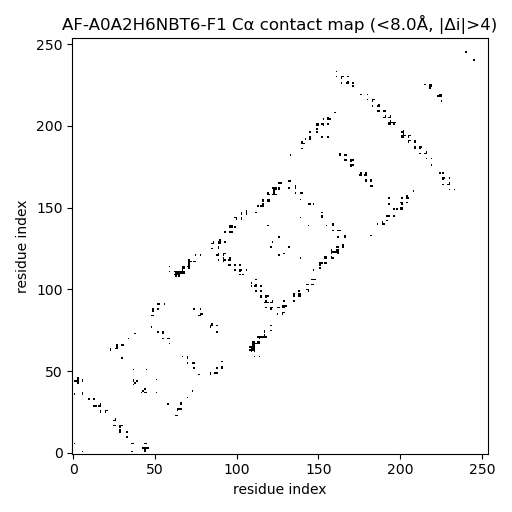
ATOM 924 C C . LEU A 1 116 ? 2.339 4.969 -1.690 1.00 96.75 116 LEU A C 1
ATOM 926 O O . LEU A 1 116 ? 1.887 4.248 -0.805 1.00 96.75 116 LEU A O 1
ATOM 930 N N . TYR A 1 117 ? 1.592 5.407 -2.708 1.00 95.81 117 TYR A N 1
ATOM 931 C CA . TYR A 1 117 ? 0.213 4.966 -2.921 1.00 95.81 117 TYR A CA 1
ATOM 932 C C . TYR A 1 117 ? 0.137 3.438 -3.092 1.00 95.81 117 TYR A C 1
ATOM 934 O O . TYR A 1 117 ? -0.646 2.778 -2.406 1.00 95.81 117 TYR A O 1
ATOM 942 N N . ALA A 1 118 ? 0.985 2.870 -3.957 1.00 98.00 118 ALA A N 1
ATOM 943 C CA . ALA A 1 118 ? 1.048 1.426 -4.169 1.00 98.00 118 ALA A CA 1
ATOM 944 C C . ALA A 1 118 ? 1.522 0.691 -2.910 1.00 98.00 118 ALA A C 1
ATOM 946 O O . ALA A 1 118 ? 0.936 -0.327 -2.547 1.00 98.00 118 ALA A O 1
ATOM 947 N N . ALA A 1 119 ? 2.534 1.224 -2.221 1.00 98.50 119 ALA A N 1
ATOM 948 C CA . ALA A 1 119 ? 3.061 0.623 -1.002 1.00 98.50 119 ALA A CA 1
ATOM 949 C C . ALA A 1 119 ? 1.998 0.540 0.107 1.00 98.50 119 ALA A C 1
ATOM 951 O O . ALA A 1 119 ? 1.791 -0.527 0.682 1.00 98.50 119 ALA A O 1
ATOM 952 N N . ALA A 1 120 ? 1.267 1.634 0.348 1.00 98.44 120 ALA A N 1
ATOM 953 C CA . ALA A 1 120 ? 0.177 1.678 1.320 1.00 98.44 120 ALA A CA 1
ATOM 954 C C . ALA A 1 120 ? -0.940 0.689 0.973 1.00 98.44 120 ALA A C 1
ATOM 956 O O . ALA A 1 120 ? -1.433 -0.016 1.851 1.00 98.44 120 ALA A O 1
ATOM 957 N N . TRP A 1 121 ? -1.318 0.611 -0.306 1.00 98.06 121 TRP A N 1
ATOM 958 C CA . TRP A 1 121 ? -2.345 -0.321 -0.761 1.00 98.06 121 TRP A CA 1
ATOM 959 C C . TRP A 1 121 ? -1.917 -1.781 -0.588 1.00 98.06 121 TRP A C 1
ATOM 961 O O . TRP A 1 121 ? -2.671 -2.568 -0.032 1.00 98.06 121 TRP A O 1
ATOM 971 N N . ILE A 1 122 ? -0.698 -2.141 -1.002 1.00 98.50 122 ILE A N 1
ATOM 972 C CA . ILE A 1 122 ? -0.175 -3.515 -0.908 1.00 98.50 122 ILE A CA 1
ATOM 973 C C . ILE A 1 122 ? -0.070 -3.966 0.553 1.00 98.50 122 ILE A C 1
ATOM 975 O O . ILE A 1 122 ? -0.475 -5.084 0.863 1.00 98.50 122 ILE A O 1
ATOM 979 N N . CYS A 1 123 ? 0.434 -3.112 1.449 1.00 98.62 123 CYS A N 1
ATOM 980 C CA . CYS A 1 123 ? 0.527 -3.438 2.874 1.00 98.62 123 CYS A CA 1
ATOM 981 C C . CYS A 1 123 ? -0.846 -3.544 3.550 1.00 98.62 123 CYS A C 1
ATOM 983 O O . CYS A 1 123 ? -1.005 -4.359 4.451 1.00 98.62 123 CYS A O 1
ATOM 985 N N . GLY A 1 124 ? -1.828 -2.738 3.136 1.00 97.50 124 GLY A N 1
ATOM 986 C CA . GLY A 1 124 ? -3.193 -2.830 3.657 1.00 97.50 124 GLY A CA 1
ATOM 987 C C . GLY A 1 124 ? -3.954 -4.049 3.136 1.00 97.50 124 GLY A C 1
ATOM 988 O O . GLY A 1 124 ? -4.655 -4.700 3.903 1.00 97.50 124 GLY A O 1
ATOM 989 N N . GLU A 1 125 ? -3.820 -4.363 1.846 1.00 96.31 125 GLU A N 1
ATOM 990 C CA . GLU A 1 125 ? -4.527 -5.476 1.201 1.00 96.31 125 GLU A CA 1
ATOM 991 C C . GLU A 1 125 ? -3.969 -6.840 1.611 1.00 96.31 125 GLU A C 1
ATOM 993 O O . GLU A 1 125 ? -4.739 -7.758 1.859 1.00 96.31 125 GLU A O 1
ATOM 998 N N . PHE A 1 126 ? -2.642 -6.969 1.680 1.00 97.00 126 PHE A N 1
ATOM 999 C CA . PHE A 1 126 ? -1.956 -8.228 1.985 1.00 97.00 126 PHE A CA 1
ATOM 1000 C C . PHE A 1 126 ? -1.280 -8.179 3.360 1.00 97.00 126 PHE A C 1
ATOM 1002 O O . PHE A 1 126 ? -0.141 -8.629 3.538 1.00 97.00 126 PHE A O 1
ATOM 1009 N N . SER A 1 127 ? -1.965 -7.561 4.324 1.00 97.00 127 SER A N 1
ATOM 1010 C CA . SER A 1 127 ? -1.464 -7.333 5.684 1.00 97.00 127 SER A CA 1
ATOM 1011 C C . SER A 1 127 ? -1.106 -8.624 6.429 1.00 97.00 127 SER A C 1
ATOM 1013 O O . SER A 1 127 ? -0.233 -8.599 7.296 1.00 97.00 127 SER A O 1
ATOM 1015 N N . GLU A 1 128 ? -1.663 -9.772 6.027 1.00 95.38 128 GLU A N 1
ATOM 1016 C CA . GLU A 1 128 ? -1.325 -11.101 6.547 1.00 95.38 128 GLU A CA 1
ATOM 1017 C C . GLU A 1 128 ? 0.139 -11.509 6.311 1.00 95.38 128 GLU A C 1
ATOM 1019 O O . GLU A 1 128 ? 0.620 -12.488 6.882 1.00 95.38 128 GLU A O 1
ATOM 1024 N N . HIS A 1 129 ? 0.856 -10.788 5.448 1.00 97.94 129 HIS A N 1
ATOM 1025 C CA . HIS A 1 129 ? 2.265 -11.030 5.158 1.00 97.94 129 HIS A CA 1
ATOM 1026 C C . HIS A 1 129 ? 3.229 -10.056 5.845 1.00 97.94 129 HIS A C 1
ATOM 1028 O O . HIS A 1 129 ? 4.441 -10.195 5.663 1.00 97.94 129 HIS A O 1
ATOM 1034 N N . LEU A 1 130 ? 2.728 -9.073 6.597 1.00 98.00 130 LEU A N 1
ATOM 1035 C CA . LEU A 1 130 ? 3.578 -8.157 7.353 1.00 98.00 130 LEU A CA 1
ATOM 1036 C C . LEU A 1 130 ? 4.210 -8.879 8.545 1.00 98.00 130 LEU A C 1
ATOM 1038 O O . LEU A 1 130 ? 3.517 -9.529 9.321 1.00 98.00 130 LEU A O 1
ATOM 1042 N N . GLU A 1 131 ? 5.525 -8.728 8.697 1.00 96.25 131 GLU A N 1
ATOM 1043 C CA . GLU A 1 131 ? 6.252 -9.234 9.870 1.00 96.25 131 GLU A CA 1
ATOM 1044 C C . GLU A 1 131 ? 6.003 -8.338 11.093 1.00 96.25 131 GLU A C 1
ATOM 1046 O O . GLU A 1 131 ? 5.729 -8.843 12.175 1.00 96.25 131 GLU A O 1
ATOM 1051 N N . GLU A 1 132 ? 6.001 -7.015 10.888 1.00 96.88 132 GLU A N 1
ATOM 1052 C CA . GLU A 1 132 ? 5.796 -5.997 11.929 1.00 96.88 132 GLU A CA 1
ATOM 1053 C C . GLU A 1 132 ? 4.617 -5.068 11.554 1.00 96.88 132 GLU A C 1
ATOM 1055 O O . GLU A 1 132 ? 4.812 -3.931 11.090 1.00 96.88 132 GLU A O 1
ATOM 1060 N N . PRO A 1 133 ? 3.358 -5.538 11.676 1.00 97.62 133 PRO A N 1
ATOM 1061 C CA . PRO A 1 133 ? 2.194 -4.771 11.239 1.00 97.62 133 PRO A CA 1
ATOM 1062 C C . PRO A 1 133 ? 1.991 -3.487 12.057 1.00 97.62 133 PRO A C 1
ATOM 1064 O O . PRO A 1 133 ? 1.631 -2.460 11.480 1.00 97.62 133 PRO A O 1
ATOM 1067 N N . GLN A 1 134 ? 2.283 -3.490 13.365 1.00 96.69 134 GLN A N 1
ATOM 1068 C CA . GLN A 1 134 ? 2.208 -2.285 14.206 1.00 96.69 134 GLN A CA 1
ATOM 1069 C C . GLN A 1 134 ? 3.196 -1.210 13.744 1.00 96.69 134 GLN A C 1
ATOM 1071 O O . GLN A 1 134 ? 2.793 -0.071 13.519 1.00 96.69 134 GLN A O 1
ATOM 1076 N N . GLN A 1 135 ? 4.460 -1.580 13.510 1.00 97.81 135 GLN A N 1
ATOM 1077 C CA . GLN A 1 135 ? 5.477 -0.649 13.015 1.00 97.81 135 GLN A CA 1
ATOM 1078 C C . GLN A 1 135 ? 5.084 -0.056 11.653 1.00 97.81 135 GLN A C 1
ATOM 1080 O O . GLN A 1 135 ? 5.280 1.134 11.397 1.00 97.81 135 GLN A O 1
ATOM 1085 N N . THR A 1 136 ? 4.493 -0.873 10.779 1.00 98.50 136 THR A N 1
ATOM 1086 C CA . THR A 1 136 ? 4.013 -0.418 9.467 1.00 98.50 136 THR A CA 1
ATOM 1087 C C . THR A 1 136 ? 2.865 0.584 9.615 1.00 98.50 136 THR A C 1
ATOM 1089 O O . THR A 1 136 ? 2.875 1.629 8.961 1.00 98.50 136 THR A O 1
ATOM 1092 N N . LEU A 1 137 ? 1.905 0.320 10.509 1.00 98.50 137 LEU A N 1
ATOM 1093 C CA . LEU A 1 137 ? 0.809 1.245 10.805 1.00 98.50 137 LEU A CA 1
ATOM 1094 C C . LEU A 1 137 ? 1.333 2.573 11.374 1.00 98.50 137 LEU A C 1
ATOM 1096 O O . LEU A 1 137 ? 0.937 3.645 10.914 1.00 98.50 137 LEU A O 1
ATOM 1100 N N . GLU A 1 138 ? 2.273 2.514 12.318 1.00 97.88 138 GLU A N 1
ATOM 1101 C CA . GLU A 1 138 ? 2.937 3.693 12.878 1.00 97.88 138 GLU A CA 1
ATOM 1102 C C . GLU A 1 138 ? 3.631 4.526 11.800 1.00 97.88 138 GLU A C 1
ATOM 1104 O O . GLU A 1 138 ? 3.480 5.750 11.774 1.00 97.88 138 GLU A O 1
ATOM 1109 N N . ALA A 1 139 ? 4.362 3.879 10.887 1.00 97.94 139 ALA A N 1
ATOM 1110 C CA . ALA A 1 139 ? 5.027 4.544 9.773 1.00 97.94 139 ALA A CA 1
ATOM 1111 C C . ALA A 1 139 ? 4.032 5.286 8.871 1.00 97.94 139 ALA A C 1
ATOM 1113 O O . ALA A 1 139 ? 4.282 6.434 8.490 1.00 97.94 139 ALA A O 1
ATOM 1114 N N . MET A 1 140 ? 2.880 4.672 8.584 1.00 98.00 140 MET A N 1
ATOM 1115 C CA . MET A 1 140 ? 1.817 5.295 7.794 1.00 98.00 140 MET A CA 1
ATOM 1116 C C . MET A 1 140 ? 1.201 6.513 8.498 1.00 98.00 140 MET A C 1
ATOM 1118 O O . MET A 1 140 ? 0.807 7.460 7.823 1.00 98.00 140 MET A O 1
ATOM 1122 N N . LEU A 1 141 ? 1.134 6.527 9.833 1.00 96.88 141 LEU A N 1
ATOM 1123 C CA . LEU A 1 141 ? 0.520 7.598 10.636 1.00 96.88 141 LEU A CA 1
ATOM 1124 C C . LEU A 1 141 ? 1.459 8.779 10.956 1.00 96.88 141 LEU A C 1
ATOM 1126 O O . LEU A 1 141 ? 1.054 9.720 11.653 1.00 96.88 141 LEU A O 1
ATOM 1130 N N . ARG A 1 142 ? 2.712 8.756 10.483 1.00 95.62 142 ARG A N 1
ATOM 1131 C CA . ARG A 1 142 ? 3.695 9.817 10.761 1.00 95.62 142 ARG A CA 1
ATOM 1132 C C . ARG A 1 142 ? 3.254 11.166 10.161 1.00 95.62 142 ARG A C 1
ATOM 1134 O O . ARG A 1 142 ? 2.855 11.202 8.999 1.00 95.62 142 ARG A O 1
ATOM 1141 N N . PRO A 1 143 ? 3.483 12.301 10.858 1.00 93.88 143 PRO A N 1
ATOM 1142 C CA . PRO A 1 143 ? 3.101 13.642 10.392 1.00 93.88 143 PRO A CA 1
ATOM 1143 C C . PRO A 1 143 ? 3.531 13.992 8.966 1.00 93.88 143 PRO A C 1
ATOM 1145 O O . PRO A 1 143 ? 2.824 14.692 8.246 1.00 93.88 143 PRO A O 1
ATOM 1148 N N . LYS A 1 144 ? 4.688 13.484 8.525 1.00 90.88 144 LYS A N 1
ATOM 1149 C CA . LYS A 1 144 ? 5.238 13.766 7.193 1.00 90.88 144 LYS A CA 1
ATOM 1150 C C . LYS A 1 144 ? 4.352 13.254 6.051 1.00 90.88 144 LYS A C 1
ATOM 1152 O O . LYS A 1 144 ? 4.428 13.789 4.953 1.00 90.88 144 LYS A O 1
ATOM 1157 N N . VAL A 1 145 ? 3.491 12.270 6.302 1.00 92.69 145 VAL A N 1
ATOM 1158 C CA . VAL A 1 145 ? 2.551 11.733 5.306 1.00 92.69 145 VAL A CA 1
ATOM 1159 C C . VAL A 1 145 ? 1.520 12.786 4.879 1.00 92.69 145 VAL A C 1
ATOM 1161 O O . VAL A 1 145 ? 1.096 12.783 3.727 1.00 92.69 145 VAL A O 1
ATOM 1164 N N . THR A 1 146 ? 1.199 13.763 5.733 1.00 93.38 146 THR A N 1
ATOM 1165 C CA . THR A 1 146 ? 0.280 14.868 5.386 1.00 93.38 146 THR A CA 1
ATOM 1166 C C . THR A 1 146 ? 0.827 15.819 4.316 1.00 93.38 146 THR A C 1
ATOM 1168 O O . THR A 1 146 ? 0.081 16.627 3.773 1.00 93.38 146 THR A O 1
ATOM 1171 N N . THR A 1 147 ? 2.122 15.731 3.975 1.00 92.25 147 THR A N 1
ATOM 1172 C CA . THR A 1 147 ? 2.714 16.522 2.883 1.00 92.25 147 THR A CA 1
ATOM 1173 C C . THR A 1 147 ? 2.601 15.846 1.517 1.00 92.25 147 THR A C 1
ATOM 1175 O O . THR A 1 147 ? 3.052 16.415 0.522 1.00 92.25 147 THR A O 1
ATOM 1178 N N . LEU A 1 148 ? 2.073 14.619 1.456 1.00 93.56 148 LEU A N 1
ATOM 1179 C CA . LEU A 1 148 ? 1.830 13.903 0.204 1.00 93.56 148 LEU A CA 1
ATOM 1180 C C . LEU A 1 148 ? 0.635 14.506 -0.553 1.00 93.56 148 LEU A C 1
ATOM 1182 O O . LEU A 1 148 ? -0.215 15.147 0.060 1.00 93.56 148 LEU A O 1
ATOM 1186 N N . PRO A 1 149 ? 0.521 14.287 -1.871 1.00 93.94 149 PRO A N 1
ATOM 1187 C CA . PRO A 1 149 ? -0.692 14.619 -2.616 1.00 93.94 149 PRO A CA 1
ATOM 1188 C C . PRO A 1 149 ? -1.957 13.977 -2.018 1.00 93.94 149 PRO A C 1
ATOM 1190 O O . PRO A 1 149 ? -1.913 12.842 -1.531 1.00 93.94 149 PRO A O 1
ATOM 1193 N N . GLY A 1 150 ? -3.092 14.679 -2.093 1.00 95.75 150 GLY A N 1
ATOM 1194 C CA . GLY A 1 150 ? -4.362 14.249 -1.500 1.00 95.75 150 GLY A CA 1
ATOM 1195 C C . GLY A 1 150 ? -4.830 12.860 -1.932 1.00 95.75 150 GLY A C 1
ATOM 1196 O O . GLY A 1 150 ? -5.295 12.078 -1.104 1.00 95.75 150 GLY A O 1
ATOM 1197 N N . HIS A 1 151 ? -4.633 12.487 -3.201 1.00 95.69 151 HIS A N 1
ATOM 1198 C CA . HIS A 1 151 ? -5.006 11.153 -3.690 1.00 95.69 151 HIS A CA 1
ATOM 1199 C C . HIS A 1 151 ? -4.191 10.029 -3.035 1.00 95.69 151 HIS A C 1
ATOM 1201 O O . HIS A 1 151 ? -4.719 8.940 -2.816 1.00 95.69 151 HIS A O 1
ATOM 1207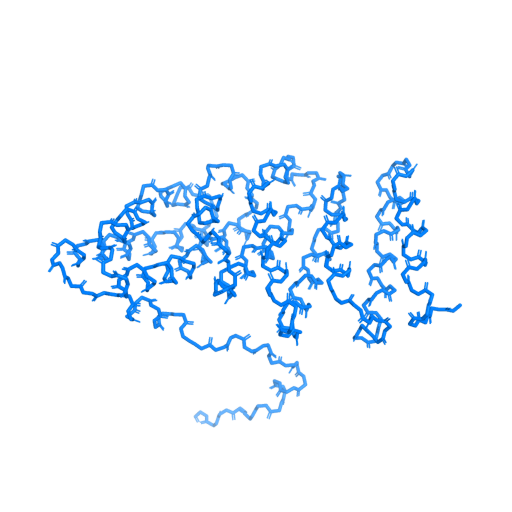 N N . ILE A 1 152 ? -2.932 10.290 -2.667 1.00 96.69 152 ILE A N 1
ATOM 1208 C CA . ILE A 1 152 ? -2.092 9.337 -1.930 1.00 96.69 152 ILE A CA 1
ATOM 1209 C C . ILE A 1 152 ? -2.544 9.269 -0.473 1.00 96.69 152 ILE A C 1
ATOM 1211 O O . ILE A 1 152 ? -2.728 8.175 0.063 1.00 96.69 152 ILE A O 1
ATOM 1215 N N . GLN A 1 153 ? -2.785 10.423 0.156 1.00 97.75 153 GLN A N 1
ATOM 1216 C CA . GLN A 1 153 ? -3.279 10.488 1.533 1.00 97.75 153 GLN A CA 1
ATOM 1217 C C . GLN A 1 153 ? -4.604 9.733 1.707 1.00 97.75 153 GLN A C 1
ATOM 1219 O O . GLN A 1 153 ? -4.752 8.974 2.661 1.00 97.75 153 GLN A O 1
ATOM 1224 N N . ALA A 1 154 ? -5.546 9.872 0.770 1.00 98.00 154 ALA A N 1
ATOM 1225 C CA . ALA A 1 154 ? -6.830 9.171 0.815 1.00 98.00 154 ALA A CA 1
ATOM 1226 C C . ALA A 1 154 ? -6.652 7.643 0.847 1.00 98.00 154 ALA A C 1
ATOM 1228 O O . ALA A 1 154 ? -7.353 6.930 1.569 1.00 98.00 154 ALA A O 1
ATOM 1229 N N . VAL A 1 155 ? -5.666 7.137 0.103 1.00 97.81 155 VAL A N 1
ATOM 1230 C CA . VAL A 1 155 ? -5.353 5.706 0.045 1.00 97.81 155 VAL A CA 1
ATOM 1231 C C . VAL A 1 155 ? -4.632 5.249 1.307 1.00 97.81 155 VAL A C 1
ATOM 1233 O O . VAL A 1 155 ? -4.929 4.161 1.802 1.00 97.81 155 VAL A O 1
ATOM 1236 N N . TYR A 1 156 ? -3.742 6.073 1.861 1.00 98.31 156 TYR A N 1
ATOM 1237 C CA . TYR A 1 156 ? -3.155 5.838 3.180 1.00 98.31 156 TYR A CA 1
ATOM 1238 C C . TYR A 1 156 ? -4.246 5.680 4.235 1.00 98.31 156 TYR A C 1
ATOM 1240 O O . TYR A 1 156 ? -4.302 4.644 4.888 1.00 98.31 156 TYR A O 1
ATOM 1248 N N . VAL A 1 157 ? -5.152 6.655 4.337 1.00 98.31 157 VAL A N 1
ATOM 1249 C CA . VAL A 1 157 ? -6.254 6.656 5.306 1.00 98.31 157 VAL A CA 1
ATOM 1250 C C . VAL A 1 157 ? -7.098 5.384 5.188 1.00 98.31 157 VAL A C 1
ATOM 1252 O O . VAL A 1 157 ? -7.362 4.740 6.198 1.00 98.31 157 VAL A O 1
ATOM 1255 N N . GLN A 1 158 ? -7.459 4.958 3.974 1.00 97.75 158 GLN A N 1
ATOM 1256 C CA . GLN A 1 158 ? -8.205 3.711 3.773 1.00 97.75 158 GLN A CA 1
ATOM 1257 C C . GLN A 1 158 ? -7.425 2.470 4.243 1.00 97.75 158 GLN A C 1
ATOM 1259 O O . GLN A 1 158 ? -7.980 1.600 4.915 1.00 97.75 158 GLN A O 1
ATOM 12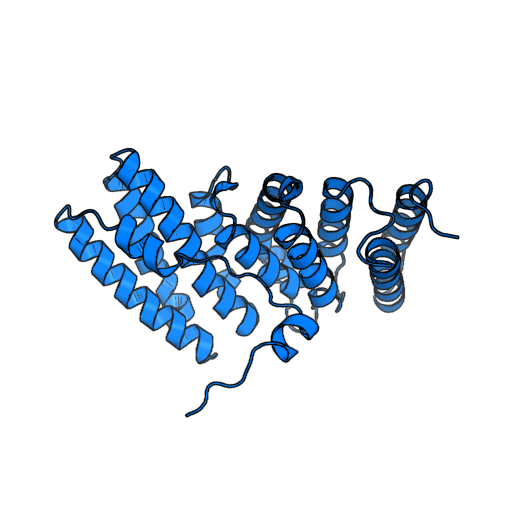64 N N . ASN A 1 159 ? -6.149 2.360 3.867 1.00 98.25 159 ASN A N 1
ATOM 1265 C CA . ASN A 1 159 ? -5.357 1.154 4.117 1.00 98.25 159 ASN A CA 1
ATOM 1266 C C . ASN A 1 159 ? -4.806 1.071 5.544 1.00 98.25 159 ASN A C 1
ATOM 1268 O O . ASN A 1 159 ? -4.590 -0.034 6.031 1.00 98.25 159 ASN A O 1
ATOM 1272 N N . MET A 1 160 ? -4.680 2.198 6.252 1.00 98.38 160 MET A N 1
ATOM 1273 C CA . MET A 1 160 ? -4.453 2.206 7.700 1.00 98.38 160 MET A CA 1
ATOM 1274 C C . MET A 1 160 ? -5.555 1.448 8.433 1.00 98.38 160 MET A C 1
ATOM 1276 O O . MET A 1 160 ? -5.257 0.710 9.360 1.00 98.38 160 MET A O 1
ATOM 1280 N N . VAL A 1 161 ? -6.821 1.604 8.025 1.00 97.94 161 VAL A N 1
ATOM 1281 C CA . VAL A 1 161 ? -7.941 0.938 8.709 1.00 97.94 161 VAL A CA 1
ATOM 1282 C C . VAL A 1 161 ? -7.993 -0.548 8.386 1.00 97.94 161 VAL A C 1
ATOM 1284 O O . VAL A 1 161 ? -8.282 -1.335 9.279 1.00 97.94 161 VAL A O 1
ATOM 1287 N N . LYS A 1 162 ? -7.651 -0.950 7.154 1.00 97.69 162 LYS A N 1
ATOM 1288 C CA . LYS A 1 162 ? -7.475 -2.371 6.811 1.00 97.69 162 LYS A CA 1
ATOM 1289 C C . LYS A 1 162 ? -6.386 -3.018 7.667 1.00 97.69 162 LYS A C 1
ATOM 1291 O O . LYS A 1 162 ? -6.619 -4.047 8.293 1.00 97.69 162 LYS A O 1
ATOM 1296 N N . LEU A 1 163 ? -5.221 -2.375 7.742 1.00 98.31 163 LEU A N 1
ATOM 1297 C CA . LEU A 1 163 ? -4.106 -2.852 8.554 1.00 98.31 163 LEU A CA 1
ATOM 1298 C C . LEU A 1 163 ? -4.465 -2.876 10.047 1.00 98.31 163 LEU A C 1
ATOM 1300 O O . LEU A 1 163 ? -4.202 -3.860 10.731 1.00 98.31 163 LEU A O 1
ATOM 1304 N N . TYR A 1 164 ? -5.124 -1.829 10.541 1.00 98.50 164 TYR A N 1
ATOM 1305 C CA . TYR A 1 164 ? -5.658 -1.777 11.898 1.00 98.50 164 TYR A CA 1
ATOM 1306 C C . TYR A 1 164 ? -6.649 -2.916 12.172 1.00 98.50 164 TYR A C 1
ATOM 1308 O O . TYR A 1 164 ? -6.549 -3.538 13.222 1.00 98.50 164 TYR A O 1
ATOM 1316 N N . ALA A 1 165 ? -7.556 -3.237 11.243 1.00 98.00 165 ALA A N 1
ATOM 1317 C CA . ALA A 1 165 ? -8.493 -4.351 11.387 1.00 98.00 165 ALA A CA 1
ATOM 1318 C C . ALA A 1 165 ? -7.758 -5.690 11.549 1.00 98.00 165 ALA A C 1
ATOM 1320 O O . ALA A 1 165 ? -8.063 -6.450 12.466 1.00 98.00 165 ALA A O 1
ATOM 1321 N N . SER A 1 166 ? -6.731 -5.936 10.726 1.00 97.06 166 SER A N 1
ATOM 1322 C CA . SER A 1 166 ? -5.876 -7.124 10.855 1.00 97.06 166 SER A CA 1
ATOM 1323 C C . SER A 1 166 ? -5.143 -7.159 12.199 1.00 97.06 166 SER A C 1
ATOM 1325 O O . SER A 1 166 ? -5.080 -8.206 12.841 1.00 97.06 166 SER A O 1
ATOM 1327 N N . ILE A 1 167 ? -4.589 -6.029 12.649 1.00 97.94 167 ILE A N 1
ATOM 1328 C CA . ILE A 1 167 ? -3.931 -5.926 13.959 1.00 97.94 167 ILE A CA 1
ATOM 1329 C C . ILE A 1 167 ? -4.929 -6.232 15.074 1.00 97.94 167 ILE A C 1
ATOM 1331 O O . ILE A 1 167 ? -4.648 -7.057 15.936 1.00 97.94 167 ILE A O 1
ATOM 1335 N N . LEU A 1 168 ? -6.096 -5.597 15.049 1.00 97.81 168 LEU A N 1
ATOM 1336 C CA . LEU A 1 168 ? -7.145 -5.769 16.044 1.00 97.81 168 LEU A CA 1
ATOM 1337 C C . LEU A 1 168 ? -7.571 -7.237 16.148 1.00 97.81 168 LEU A C 1
ATOM 1339 O O . LEU A 1 168 ? -7.638 -7.771 17.251 1.00 97.81 168 LEU A O 1
ATOM 1343 N N . GLN A 1 169 ? -7.762 -7.908 15.011 1.00 96.75 169 GLN A N 1
ATOM 1344 C CA . GLN A 1 169 ? -8.077 -9.332 14.961 1.00 96.75 169 GLN A CA 1
ATOM 1345 C C . GLN A 1 169 ? -6.989 -10.201 15.593 1.00 96.75 169 GLN A C 1
ATOM 1347 O O . GLN A 1 169 ? -7.304 -11.049 16.426 1.00 96.75 169 GLN A O 1
ATOM 1352 N N . GLN A 1 170 ? -5.718 -9.969 15.257 1.00 96.06 170 GLN A N 1
ATOM 1353 C CA . GLN A 1 170 ? -4.597 -10.710 15.844 1.00 96.06 170 GLN A CA 1
ATOM 1354 C C . GLN A 1 170 ? -4.521 -10.517 17.366 1.00 96.06 170 GLN A C 1
ATOM 1356 O O . GLN A 1 170 ? -4.344 -11.487 18.102 1.00 96.06 170 GLN A O 1
ATOM 1361 N N . ARG A 1 171 ? -4.689 -9.278 17.849 1.00 96.56 171 ARG A N 1
ATOM 1362 C CA . ARG A 1 171 ? -4.580 -8.943 19.278 1.00 96.56 171 ARG A CA 1
ATOM 1363 C C . ARG A 1 171 ? -5.770 -9.451 20.092 1.00 96.56 171 ARG A C 1
ATOM 1365 O O . ARG A 1 171 ? -5.561 -10.009 21.166 1.00 96.56 171 ARG A O 1
ATOM 1372 N N . GLU A 1 172 ? -6.999 -9.345 19.583 1.00 95.50 172 GLU A N 1
ATOM 1373 C CA . GLU A 1 172 ? -8.175 -9.921 20.254 1.00 95.50 172 GLU A CA 1
ATOM 1374 C C . GLU A 1 172 ? -8.099 -11.456 20.319 1.00 95.50 172 GLU A C 1
ATOM 1376 O O . GLU A 1 172 ? -8.354 -12.027 21.379 1.00 95.50 172 GLU A O 1
ATOM 1381 N N . GLN A 1 173 ? -7.667 -12.130 19.243 1.00 95.69 173 GLN A N 1
ATOM 1382 C CA . GLN A 1 173 ? -7.474 -13.590 19.235 1.00 95.69 173 GLN A CA 1
ATOM 1383 C C . GLN A 1 173 ? -6.379 -14.056 20.204 1.00 95.69 173 GLN A C 1
ATOM 1385 O O . GLN A 1 173 ? -6.503 -15.125 20.800 1.00 95.69 173 GLN A O 1
ATOM 1390 N N . ALA A 1 174 ? -5.329 -13.253 20.389 1.00 96.44 174 ALA A N 1
ATOM 1391 C CA . ALA A 1 174 ? -4.273 -13.509 21.365 1.00 96.44 174 ALA A CA 1
ATOM 1392 C C . ALA A 1 174 ? -4.684 -13.183 22.818 1.00 96.44 174 ALA A C 1
ATOM 1394 O O . ALA A 1 174 ? -3.934 -13.476 23.747 1.00 96.44 174 ALA A O 1
ATOM 1395 N N . GLY A 1 175 ? -5.861 -12.583 23.041 1.00 95.88 175 GLY A N 1
ATOM 1396 C CA . GLY A 1 175 ? -6.297 -12.113 24.360 1.00 95.88 175 GLY A CA 1
ATOM 1397 C C . GLY A 1 175 ? -5.569 -10.851 24.846 1.00 95.88 175 GLY A C 1
ATOM 1398 O O . GLY A 1 175 ? -5.687 -10.479 26.013 1.00 95.88 175 GLY A O 1
ATOM 1399 N N . GLU A 1 176 ? -4.843 -10.164 23.964 1.00 95.94 176 GLU A N 1
ATOM 1400 C CA . GLU A 1 176 ? -4.018 -8.986 24.250 1.00 95.94 176 GLU A CA 1
ATOM 1401 C C . GLU A 1 176 ? -4.857 -7.696 24.196 1.00 95.94 176 GLU A C 1
ATOM 1403 O O . GLU A 1 176 ? -4.649 -6.813 23.359 1.00 95.94 176 GLU A O 1
ATOM 1408 N N . LYS A 1 177 ? -5.843 -7.587 25.096 1.00 94.00 177 LYS A N 1
ATOM 1409 C CA . LYS A 1 177 ? -6.805 -6.467 25.132 1.00 94.00 177 LYS A CA 1
ATOM 1410 C C . LYS A 1 177 ? -6.130 -5.095 25.228 1.00 94.00 177 LYS A C 1
ATOM 1412 O O . LYS A 1 177 ? -6.562 -4.160 24.559 1.00 94.00 177 LYS A O 1
ATOM 1417 N N . GLU A 1 178 ? -5.083 -4.974 26.040 1.00 94.75 178 GLU A N 1
ATOM 1418 C CA . GLU A 1 178 ? -4.354 -3.713 26.233 1.00 94.75 178 GLU A CA 1
ATOM 1419 C C . GLU A 1 178 ? -3.690 -3.254 24.927 1.00 94.75 178 GLU A C 1
ATOM 1421 O O . GLU A 1 178 ? -3.897 -2.125 24.493 1.00 94.75 178 GLU A O 1
ATOM 1426 N N . VAL A 1 179 ? -3.018 -4.165 24.217 1.00 95.12 179 VAL A N 1
ATOM 1427 C CA . VAL A 1 179 ? -2.369 -3.875 22.927 1.00 95.12 179 VAL A CA 1
ATOM 1428 C C . VAL A 1 179 ? -3.400 -3.499 21.852 1.00 95.12 179 VAL A C 1
ATOM 1430 O O . VAL A 1 179 ? -3.178 -2.592 21.046 1.00 95.12 179 VAL A O 1
ATOM 1433 N N . ALA A 1 180 ? -4.567 -4.152 21.846 1.00 96.50 180 ALA A N 1
ATOM 1434 C CA . ALA A 1 180 ? -5.678 -3.794 20.960 1.00 96.50 180 ALA A CA 1
ATOM 1435 C C . ALA A 1 180 ? -6.223 -2.377 21.238 1.00 96.50 180 ALA A C 1
ATOM 1437 O O . ALA A 1 180 ? -6.563 -1.634 20.307 1.00 96.50 180 ALA A O 1
ATOM 1438 N N . GLN A 1 181 ? -6.299 -1.980 22.511 1.00 96.94 181 GLN A N 1
ATOM 1439 C CA . GLN A 1 181 ? -6.710 -0.636 22.917 1.00 96.94 181 GLN A CA 1
ATOM 1440 C C . GLN A 1 181 ? -5.652 0.415 22.563 1.00 96.94 181 GLN A C 1
ATOM 1442 O O . GLN A 1 181 ? -6.010 1.478 22.056 1.00 96.94 181 GLN A O 1
ATOM 1447 N N . GLU A 1 182 ? -4.364 0.116 22.740 1.00 97.06 182 GLU A N 1
ATOM 1448 C CA . GLU A 1 182 ? -3.254 0.995 22.349 1.00 97.06 182 GLU A CA 1
ATOM 1449 C C . GLU A 1 182 ? -3.259 1.288 20.845 1.00 97.06 182 GLU A C 1
ATOM 1451 O O . GLU A 1 182 ? -3.173 2.450 20.441 1.00 97.06 182 GLU A O 1
ATOM 1456 N N . ALA A 1 183 ? -3.451 0.265 20.004 1.00 97.44 183 ALA A N 1
ATOM 1457 C CA . ALA A 1 183 ? -3.574 0.446 18.556 1.00 97.44 183 ALA A CA 1
ATOM 1458 C C . ALA A 1 183 ? -4.761 1.357 18.189 1.00 97.44 183 ALA A C 1
ATOM 1460 O O . ALA A 1 183 ? -4.665 2.206 17.300 1.00 97.44 183 ALA A O 1
ATOM 1461 N N . THR A 1 184 ? -5.879 1.219 18.904 1.00 98.44 184 THR A N 1
ATOM 1462 C CA . THR A 1 184 ? -7.083 2.042 18.697 1.00 98.44 184 THR A CA 1
ATOM 1463 C C . THR A 1 184 ? -6.849 3.487 19.128 1.00 98.44 184 THR A C 1
ATOM 1465 O O . THR A 1 184 ? -7.196 4.420 18.401 1.00 98.44 184 THR A O 1
ATOM 1468 N N . GLN A 1 185 ? -6.214 3.686 20.284 1.00 98.38 185 GLN A N 1
ATOM 1469 C CA . GLN A 1 185 ? -5.855 5.006 20.794 1.00 98.38 185 GLN A CA 1
ATOM 1470 C C . GLN A 1 185 ? -4.883 5.716 19.845 1.00 98.38 185 GLN A C 1
ATOM 1472 O O . GLN A 1 185 ? -5.099 6.879 19.509 1.00 98.38 185 GLN A O 1
ATOM 1477 N N . MET A 1 186 ? -3.884 5.004 19.316 1.00 98.31 186 MET A N 1
ATOM 1478 C CA . MET A 1 186 ? -2.956 5.536 18.318 1.00 98.31 186 MET A CA 1
ATOM 1479 C C . MET A 1 186 ? -3.692 6.060 17.078 1.00 98.31 186 MET A C 1
ATOM 1481 O O . MET A 1 186 ? -3.406 7.166 16.613 1.00 98.31 186 MET A O 1
ATOM 1485 N N . MET A 1 187 ? -4.669 5.308 16.559 1.00 98.38 187 MET A N 1
ATOM 1486 C CA . MET A 1 187 ? -5.501 5.760 15.441 1.00 98.38 187 MET A CA 1
ATOM 1487 C C . MET A 1 187 ? -6.282 7.033 15.801 1.00 98.38 187 MET A C 1
ATOM 1489 O O . MET A 1 187 ? -6.283 7.987 15.022 1.00 98.38 187 MET A O 1
ATOM 1493 N N . ILE A 1 188 ? -6.899 7.091 16.986 1.00 98.62 188 ILE A N 1
ATOM 1494 C CA . ILE A 1 188 ? -7.657 8.264 17.464 1.00 98.62 188 ILE A CA 1
ATOM 1495 C C . ILE A 1 188 ? -6.770 9.506 17.590 1.00 98.62 188 ILE A C 1
ATOM 1497 O O . ILE A 1 188 ? -7.202 10.596 17.214 1.00 98.62 188 ILE A O 1
ATOM 1501 N N . ASP A 1 189 ? -5.544 9.351 18.082 1.00 98.31 189 ASP A N 1
ATOM 1502 C CA . ASP A 1 189 ? -4.620 10.465 18.306 1.00 98.31 189 ASP A CA 1
ATOM 1503 C C . ASP A 1 189 ? -4.009 10.986 17.006 1.00 98.31 189 ASP A C 1
ATOM 1505 O O . ASP A 1 189 ? -3.708 12.175 16.879 1.00 98.31 189 ASP A O 1
ATOM 1509 N N . ARG A 1 190 ? -3.809 10.103 16.021 1.00 97.75 190 ARG A N 1
ATOM 1510 C CA . ARG A 1 190 ? -3.096 10.433 14.784 1.00 97.75 190 ARG A CA 1
ATOM 1511 C C . ARG A 1 190 ? -4.020 10.790 13.627 1.00 97.75 190 ARG A C 1
ATOM 1513 O O . ARG A 1 190 ? -3.651 11.668 12.858 1.00 97.75 190 ARG A O 1
ATOM 1520 N N . LEU A 1 191 ? -5.214 10.213 13.497 1.00 97.69 191 LEU A N 1
ATOM 1521 C CA . LEU A 1 191 ? -6.156 10.556 12.417 1.00 97.69 191 LEU A CA 1
ATOM 1522 C C . LEU A 1 191 ? -6.559 12.043 12.318 1.00 97.69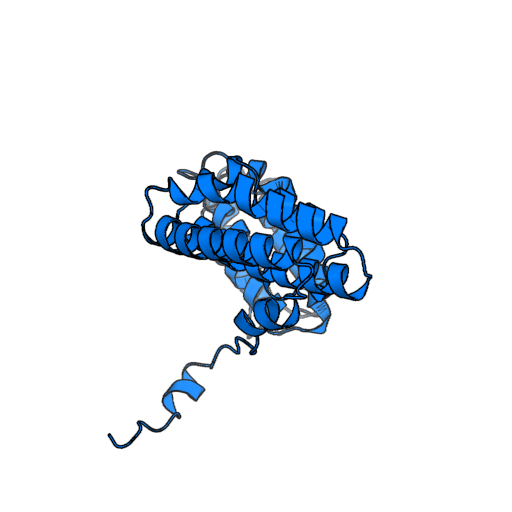 191 LEU A C 1
ATOM 1524 O O . LEU A 1 191 ? -6.770 12.499 11.191 1.00 97.69 191 LEU A O 1
ATOM 1528 N N . PRO A 1 192 ? -6.642 12.837 13.410 1.00 98.00 192 PRO A N 1
ATOM 1529 C CA . PRO A 1 192 ? -7.002 14.253 13.332 1.00 98.00 192 PRO A CA 1
ATOM 1530 C C . PRO A 1 192 ? -6.134 15.083 12.378 1.00 98.00 192 PRO A C 1
ATOM 1532 O O . PRO A 1 192 ? -6.627 16.063 11.825 1.00 98.00 192 PRO A O 1
ATOM 1535 N N . GLN A 1 193 ? -4.883 14.679 12.125 1.00 97.19 193 GLN A N 1
ATOM 1536 C CA . GLN A 1 193 ? -4.014 15.353 11.153 1.00 97.19 193 GLN A CA 1
ATOM 1537 C C . GLN A 1 193 ? -4.579 15.308 9.717 1.00 97.19 193 GLN A C 1
ATOM 1539 O O . GLN A 1 193 ? -4.411 16.260 8.965 1.00 97.19 193 GLN A O 1
ATOM 1544 N N . PHE A 1 194 ? -5.296 14.238 9.351 1.00 97.94 194 PHE A N 1
ATOM 1545 C CA . PHE A 1 194 ? -5.909 14.065 8.027 1.00 97.94 194 PHE A CA 1
ATOM 1546 C C . PHE A 1 194 ? -7.291 14.723 7.929 1.00 97.94 194 PHE A C 1
ATOM 1548 O O . PHE A 1 194 ? -7.694 15.161 6.856 1.00 97.94 194 PHE A O 1
ATOM 1555 N N . VAL A 1 195 ? -7.998 14.866 9.055 1.00 97.06 195 VAL A N 1
ATOM 1556 C CA . VAL A 1 195 ? -9.263 15.625 9.132 1.00 97.06 195 VAL A CA 1
ATOM 1557 C C . VAL A 1 195 ? -9.048 17.106 8.788 1.00 97.06 195 VAL A C 1
ATOM 1559 O O . VAL A 1 195 ? -9.945 17.772 8.276 1.00 97.06 195 VAL A O 1
ATOM 1562 N N . GLN A 1 196 ? -7.844 17.620 9.039 1.00 93.62 196 GLN A N 1
ATOM 1563 C CA . GLN A 1 196 ? -7.444 18.992 8.720 1.00 93.62 196 GLN A CA 1
ATOM 1564 C C . GLN A 1 196 ? -6.951 19.167 7.272 1.00 93.62 196 GLN A C 1
ATOM 1566 O O . GLN A 1 196 ? -6.519 20.263 6.915 1.00 93.62 196 GLN A O 1
ATOM 1571 N N . SER A 1 197 ? -6.991 18.117 6.442 1.00 96.00 197 SER A N 1
ATOM 1572 C CA . SER A 1 197 ? -6.571 18.202 5.041 1.00 96.00 197 SER A CA 1
ATOM 1573 C C . SER A 1 197 ? -7.435 19.185 4.245 1.00 96.00 197 SER A C 1
ATOM 1575 O O . SER A 1 197 ? -8.638 19.303 4.475 1.00 96.00 197 SER A O 1
ATOM 1577 N N . ALA A 1 198 ? -6.817 19.869 3.279 1.00 95.56 198 ALA A N 1
ATOM 1578 C CA . ALA A 1 198 ? -7.524 20.704 2.307 1.00 95.56 198 ALA A CA 1
ATOM 1579 C C . ALA A 1 198 ? -8.227 19.872 1.215 1.00 95.56 198 ALA A C 1
ATOM 1581 O O . ALA A 1 198 ? -9.111 20.380 0.527 1.00 95.56 198 ALA A O 1
ATOM 1582 N N . ASP A 1 199 ? -7.843 18.603 1.055 1.00 97.75 199 ASP A N 1
ATOM 1583 C CA . ASP A 1 199 ? -8.472 17.669 0.127 1.00 97.75 199 ASP A CA 1
ATOM 1584 C C . ASP A 1 199 ? -9.727 17.053 0.761 1.00 97.75 199 ASP A C 1
ATOM 1586 O O . ASP A 1 199 ? -9.636 16.286 1.723 1.00 97.75 199 ASP A O 1
ATOM 1590 N N . LEU A 1 200 ? -10.900 17.351 0.189 1.00 97.81 200 LEU A N 1
ATOM 1591 C CA . LEU A 1 200 ? -12.201 16.915 0.718 1.00 97.81 200 LEU A CA 1
ATOM 1592 C C . LEU A 1 200 ? -12.290 15.392 0.893 1.00 97.81 200 LEU A C 1
ATOM 1594 O O . LEU A 1 200 ? -12.723 14.922 1.938 1.00 97.81 200 LEU A O 1
ATOM 1598 N N . GLU A 1 201 ? -11.802 14.623 -0.082 1.00 98.06 201 GLU A N 1
ATOM 1599 C CA . GLU A 1 201 ? -11.790 13.153 -0.026 1.00 98.06 201 GLU A CA 1
ATOM 1600 C C . GLU A 1 201 ? -10.996 12.619 1.180 1.00 98.06 201 GLU A C 1
ATOM 1602 O O . GLU A 1 201 ? -11.396 11.655 1.835 1.00 98.06 201 GLU A O 1
ATOM 1607 N N . VAL A 1 202 ? -9.862 13.253 1.498 1.00 98.56 202 VAL A N 1
ATOM 1608 C CA . VAL A 1 202 ? -9.030 12.882 2.651 1.00 98.56 202 VAL A CA 1
ATOM 1609 C C . VAL A 1 202 ? -9.759 13.233 3.942 1.00 98.56 202 VAL A C 1
ATOM 1611 O O . VAL A 1 202 ? -9.841 12.403 4.850 1.00 98.56 202 VAL A O 1
ATOM 1614 N N . GLN A 1 203 ? -10.317 14.444 4.005 1.00 98.31 203 GLN A N 1
ATOM 1615 C CA . GLN A 1 203 ? -11.047 14.945 5.162 1.00 98.31 203 GLN A CA 1
ATOM 1616 C C . GLN A 1 203 ? -12.277 14.088 5.478 1.00 98.31 203 GLN A C 1
ATOM 1618 O O . GLN A 1 203 ? -12.460 13.711 6.636 1.00 98.31 203 GLN A O 1
ATOM 1623 N N . GLU A 1 204 ? -13.107 13.753 4.490 1.00 98.06 204 GLU A N 1
ATOM 1624 C CA . GLU A 1 204 ? -14.323 12.958 4.684 1.00 98.06 204 GLU A CA 1
ATOM 1625 C C . GLU A 1 204 ? -13.986 11.545 5.166 1.00 98.06 204 GLU A C 1
ATOM 1627 O O . GLU A 1 204 ? -14.494 11.115 6.207 1.00 98.06 204 GLU A O 1
ATOM 1632 N N . ARG A 1 205 ? -13.051 10.855 4.495 1.00 97.94 205 ARG A N 1
ATOM 1633 C CA . ARG A 1 205 ? -12.594 9.521 4.918 1.00 97.94 205 ARG A CA 1
ATOM 1634 C C . ARG A 1 205 ? -12.041 9.538 6.335 1.00 97.94 205 ARG A C 1
ATOM 1636 O O . ARG A 1 205 ? -12.477 8.745 7.169 1.00 97.94 205 ARG A O 1
ATOM 1643 N N . ALA A 1 206 ? -11.110 10.446 6.626 1.00 98.38 206 ALA A N 1
ATOM 1644 C CA . ALA A 1 206 ? -10.497 10.550 7.945 1.00 98.38 206 ALA A CA 1
ATOM 1645 C C . ALA A 1 206 ? -11.532 10.877 9.028 1.00 98.38 206 ALA A C 1
ATOM 1647 O O . ALA A 1 206 ? -11.469 10.316 10.120 1.00 98.38 206 ALA A O 1
ATOM 1648 N N . SER A 1 207 ? -12.514 11.731 8.724 1.00 98.31 207 SER A N 1
ATOM 1649 C CA . SER A 1 207 ? -13.592 12.086 9.651 1.00 98.31 207 SER A CA 1
ATOM 1650 C C . SER A 1 207 ? -14.480 10.889 9.973 1.00 98.31 207 SER A C 1
ATOM 1652 O O . SER A 1 207 ? -14.714 10.609 11.151 1.00 98.31 207 SER A O 1
ATOM 1654 N N . CYS A 1 208 ? -14.928 10.148 8.955 1.00 98.06 208 CYS A N 1
ATOM 1655 C CA . CYS A 1 208 ? -15.723 8.934 9.136 1.00 98.06 208 CYS A CA 1
ATOM 1656 C C . CYS A 1 208 ? -14.962 7.884 9.951 1.00 98.06 208 CYS A C 1
ATOM 1658 O O . CYS A 1 208 ? -15.489 7.351 10.929 1.00 98.06 208 CYS A O 1
ATOM 1660 N N . ILE A 1 209 ? -13.702 7.636 9.595 1.00 98.25 209 ILE A N 1
ATOM 1661 C CA . ILE A 1 209 ? -12.855 6.653 10.271 1.00 98.25 209 ILE A CA 1
ATOM 1662 C C . ILE A 1 209 ? -12.585 7.071 11.718 1.00 98.25 209 ILE A C 1
ATOM 1664 O O . ILE A 1 209 ? -12.675 6.237 12.612 1.00 98.25 209 ILE A O 1
ATOM 1668 N N . LEU A 1 210 ? -12.321 8.349 11.996 1.00 98.62 210 LEU A N 1
ATOM 1669 C CA . LEU A 1 210 ? -12.100 8.825 13.363 1.00 98.62 210 LEU A CA 1
ATOM 1670 C C . LEU A 1 210 ? -13.324 8.588 14.259 1.00 98.62 210 LEU A C 1
ATOM 1672 O O . LEU A 1 210 ? -13.169 8.218 15.424 1.00 98.62 210 LEU A O 1
ATOM 1676 N N . GLN A 1 211 ? -14.542 8.778 13.741 1.00 98.44 211 GLN A N 1
ATOM 1677 C CA . GLN A 1 211 ? -15.755 8.458 14.502 1.00 98.44 211 GLN A CA 1
ATOM 1678 C C . GLN A 1 211 ? -15.907 6.952 14.726 1.00 98.44 211 GLN A C 1
ATOM 1680 O O . GLN A 1 211 ? -16.257 6.543 15.835 1.00 98.44 211 GLN A O 1
ATOM 1685 N N . LEU A 1 212 ? -15.582 6.135 13.720 1.00 98.19 212 LEU A N 1
ATOM 1686 C CA . LEU A 1 212 ? -15.548 4.681 13.857 1.00 98.19 212 LEU A CA 1
ATOM 1687 C C . LEU A 1 212 ? -14.555 4.249 14.950 1.00 98.19 212 LEU A C 1
ATOM 1689 O O . LEU A 1 212 ? -14.942 3.510 15.849 1.00 98.19 212 LEU A O 1
ATOM 1693 N N . MET A 1 213 ? -13.324 4.775 14.951 1.00 98.50 213 MET A N 1
ATOM 1694 C CA . MET A 1 213 ? -12.310 4.464 15.971 1.00 98.50 213 MET A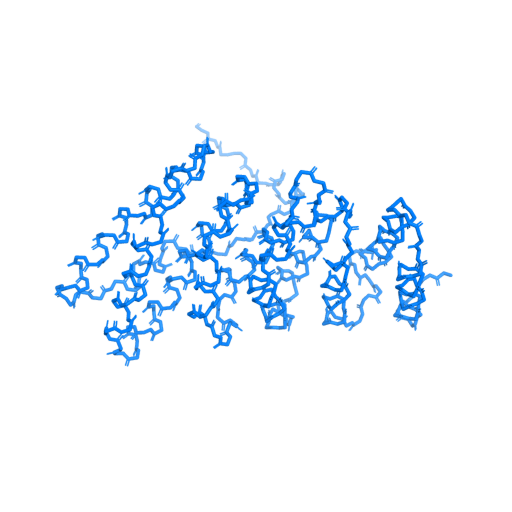 CA 1
ATOM 1695 C C . MET A 1 213 ? -12.780 4.841 17.383 1.00 98.50 213 MET A C 1
ATOM 1697 O O . MET A 1 213 ? -12.641 4.057 18.319 1.00 98.50 213 MET A O 1
ATOM 1701 N N . LYS A 1 214 ? -13.415 6.009 17.549 1.00 98.50 214 LYS A N 1
ATOM 1702 C CA . LYS A 1 214 ? -14.003 6.428 18.836 1.00 98.50 214 LYS A CA 1
ATOM 1703 C C . LYS A 1 214 ? -15.129 5.505 19.298 1.00 98.50 214 LYS A C 1
ATOM 1705 O O . LYS A 1 214 ? -15.318 5.327 20.500 1.00 98.50 214 LYS A O 1
ATOM 1710 N N . TYR A 1 215 ? -15.916 4.958 18.375 1.00 98.31 215 TYR A N 1
ATOM 1711 C CA . TYR A 1 215 ? -16.965 4.001 18.714 1.00 98.31 215 TYR A CA 1
ATOM 1712 C C . TYR A 1 215 ? -16.377 2.644 19.114 1.00 98.31 215 TYR A C 1
ATOM 1714 O O . TYR A 1 215 ? -16.762 2.104 20.150 1.00 98.31 215 TYR A O 1
ATOM 1722 N N . ILE A 1 216 ? -15.386 2.158 18.365 1.00 98.31 216 ILE A N 1
ATOM 1723 C CA . ILE A 1 216 ? -14.622 0.945 18.678 1.00 98.31 216 ILE A CA 1
ATOM 1724 C C . ILE A 1 216 ? -14.000 1.042 20.075 1.00 98.31 216 ILE A C 1
ATOM 1726 O O . ILE A 1 216 ? -14.217 0.159 20.898 1.00 98.31 216 ILE A O 1
ATOM 1730 N N . GLN A 1 217 ? -13.340 2.155 20.406 1.00 98.31 217 GLN A N 1
ATOM 1731 C CA . GLN A 1 217 ? -12.774 2.372 21.741 1.00 98.31 217 GLN A CA 1
ATOM 1732 C C . GLN A 1 217 ? -13.829 2.258 22.856 1.00 98.31 217 GLN A C 1
ATOM 1734 O O . GLN A 1 217 ? -13.579 1.644 23.892 1.00 98.31 217 GLN A O 1
ATOM 1739 N N . LYS A 1 218 ? -15.034 2.814 22.660 1.00 98.25 218 LYS A N 1
ATOM 1740 C CA . LYS A 1 218 ? -16.127 2.695 23.645 1.00 98.25 218 LYS A CA 1
ATOM 1741 C C . LYS A 1 218 ? -16.568 1.245 23.855 1.00 98.25 218 LYS A C 1
ATOM 1743 O O . LYS A 1 218 ? -16.995 0.913 24.958 1.00 98.25 218 LYS A O 1
ATOM 1748 N N . LEU A 1 219 ? -16.518 0.416 22.813 1.00 98.00 219 LEU A N 1
ATOM 1749 C CA . LEU A 1 219 ? -16.831 -1.011 22.892 1.00 98.00 219 LEU A CA 1
ATOM 1750 C C . LEU A 1 219 ? -15.702 -1.789 23.576 1.00 98.00 219 LEU A C 1
ATOM 1752 O O . LEU A 1 219 ? -15.983 -2.567 24.485 1.00 98.00 219 LEU A O 1
ATOM 1756 N N . GLN A 1 220 ? -14.443 -1.482 23.260 1.00 96.62 220 GLN A N 1
ATOM 1757 C CA . GLN A 1 220 ? -13.280 -2.079 23.921 1.00 96.62 220 GLN A CA 1
ATOM 1758 C C . GLN A 1 220 ? -13.235 -1.787 25.429 1.00 96.62 220 GLN A C 1
ATOM 1760 O O . GLN A 1 220 ? -12.913 -2.682 26.205 1.00 96.62 220 GLN A O 1
ATOM 1765 N N . ILE A 1 221 ? -13.609 -0.576 25.869 1.00 96.31 221 ILE A N 1
ATOM 1766 C CA . ILE A 1 221 ? -13.723 -0.223 27.303 1.00 96.31 221 ILE A CA 1
ATOM 1767 C C . ILE A 1 221 ? -14.791 -1.073 28.010 1.00 96.31 221 ILE A C 1
ATOM 1769 O O . ILE A 1 221 ? -14.679 -1.355 29.199 1.00 96.31 221 ILE A O 1
ATOM 1773 N N . LYS A 1 222 ? -15.834 -1.491 27.285 1.00 96.94 222 LYS A N 1
ATOM 1774 C CA . LYS A 1 222 ? -16.884 -2.394 27.784 1.00 96.94 222 LYS A CA 1
ATOM 1775 C C . LYS A 1 222 ? -16.527 -3.873 27.614 1.00 96.94 222 LYS A C 1
ATOM 1777 O O . LYS A 1 222 ? -17.387 -4.719 27.835 1.00 96.94 222 LYS A O 1
ATOM 1782 N N . GLU A 1 223 ? -15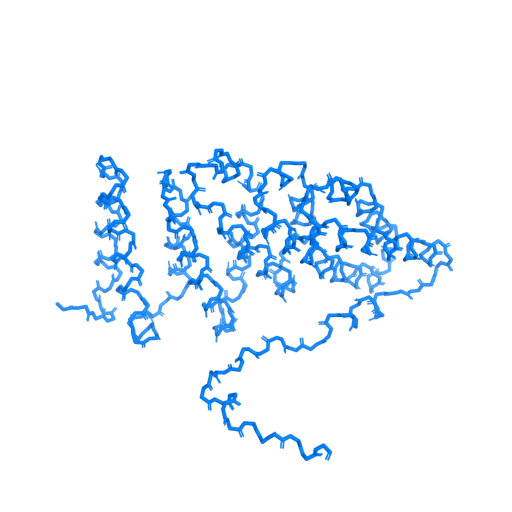.300 -4.163 27.188 1.00 94.94 223 GLU A N 1
ATOM 1783 C CA . GLU A 1 223 ? -14.810 -5.503 26.865 1.00 94.94 223 GLU A CA 1
ATOM 1784 C C . GLU A 1 223 ? -15.655 -6.251 25.822 1.00 94.94 223 GLU A C 1
ATOM 1786 O O . GLU A 1 223 ? -15.736 -7.478 25.836 1.00 94.94 223 GLU A O 1
ATOM 1791 N N . VAL A 1 224 ? -16.287 -5.514 24.907 1.00 96.06 224 VAL A N 1
ATOM 1792 C CA . VAL A 1 224 ? -17.000 -6.101 23.772 1.00 96.06 224 VAL A CA 1
ATOM 1793 C C . VAL A 1 224 ? -15.979 -6.366 22.659 1.00 96.06 224 VAL A C 1
ATOM 1795 O O . VAL A 1 224 ? -15.332 -5.405 22.233 1.00 96.06 224 VAL A O 1
ATOM 1798 N N . PRO A 1 225 ? -15.812 -7.622 22.199 1.00 92.62 225 PRO A N 1
ATOM 1799 C CA . PRO A 1 225 ? -14.967 -7.923 21.048 1.00 92.62 225 PRO A CA 1
ATOM 1800 C C . PRO A 1 225 ? -15.580 -7.307 19.792 1.00 92.62 225 PRO A C 1
ATOM 1802 O O . PRO A 1 225 ? -16.801 -7.284 19.640 1.00 92.62 225 PRO A O 1
ATOM 1805 N N . VAL A 1 226 ? -14.732 -6.768 18.925 1.00 96.50 226 VAL A N 1
ATOM 1806 C CA . VAL A 1 226 ? -15.156 -5.992 17.746 1.00 96.50 226 VAL A CA 1
ATOM 1807 C C . VAL A 1 226 ? -14.324 -6.302 16.508 1.00 96.50 226 VAL A C 1
ATOM 1809 O O . VAL A 1 226 ? -14.594 -5.770 15.430 1.00 96.50 226 VAL A O 1
ATOM 1812 N N . ALA A 1 227 ? -13.300 -7.151 16.630 1.00 96.00 227 ALA A N 1
ATOM 1813 C CA . ALA A 1 227 ? -12.434 -7.496 15.515 1.00 96.00 227 ALA A CA 1
ATOM 1814 C C . ALA A 1 227 ? -13.195 -8.093 14.327 1.00 96.00 227 ALA A C 1
ATOM 1816 O O . ALA A 1 227 ? -12.860 -7.780 13.184 1.00 96.00 227 ALA A O 1
ATOM 1817 N N . GLU A 1 228 ? -14.199 -8.941 14.569 1.00 95.25 228 GLU A N 1
ATOM 1818 C CA . GLU A 1 228 ? -14.959 -9.596 13.500 1.00 95.25 228 GLU A CA 1
ATOM 1819 C C . GLU A 1 228 ? -15.737 -8.575 12.664 1.00 95.25 228 GLU A C 1
ATOM 1821 O O . GLU A 1 228 ? -15.609 -8.553 11.439 1.00 95.25 228 GLU A O 1
ATOM 1826 N N . GLU A 1 229 ? -16.471 -7.671 13.310 1.00 95.75 229 GLU A N 1
ATOM 1827 C CA . GLU A 1 229 ? -17.249 -6.624 12.650 1.00 95.75 229 GLU A CA 1
ATOM 1828 C C . GLU A 1 229 ? -16.351 -5.624 11.922 1.00 95.75 229 GLU A C 1
ATOM 1830 O O . GLU A 1 229 ? -16.658 -5.216 10.802 1.00 95.75 229 GLU A O 1
ATOM 1835 N N . VAL A 1 230 ? -15.223 -5.244 12.528 1.00 96.62 230 VAL A N 1
ATOM 1836 C CA . VAL A 1 230 ? -14.259 -4.322 11.911 1.00 96.62 230 VAL A CA 1
ATOM 1837 C C . VAL A 1 230 ? -13.589 -4.969 10.697 1.00 96.62 230 VAL A C 1
ATOM 1839 O O . VAL A 1 230 ? -13.426 -4.311 9.670 1.00 96.62 230 VAL A O 1
ATOM 1842 N N . THR A 1 231 ? -13.255 -6.258 10.768 1.00 95.12 231 THR A N 1
ATOM 1843 C CA . THR A 1 231 ? -12.701 -7.014 9.633 1.00 95.12 231 THR A CA 1
ATOM 1844 C C . THR A 1 231 ? -13.735 -7.177 8.518 1.00 95.12 231 THR A C 1
ATOM 1846 O O . THR A 1 231 ? -13.399 -7.055 7.339 1.00 95.12 231 THR A O 1
ATOM 1849 N N . ALA A 1 232 ? -15.011 -7.372 8.866 1.00 94.88 232 ALA A N 1
ATOM 1850 C CA . ALA A 1 232 ? -16.101 -7.515 7.903 1.00 94.88 232 ALA A CA 1
ATOM 1851 C C . ALA A 1 232 ? -16.299 -6.275 7.012 1.00 94.88 232 ALA A C 1
ATOM 1853 O O . ALA A 1 232 ? -16.748 -6.419 5.875 1.00 94.88 232 ALA A O 1
ATOM 1854 N N . LEU A 1 233 ? -15.898 -5.078 7.464 1.00 92.94 233 LEU A N 1
ATOM 1855 C CA . LEU A 1 233 ? -15.904 -3.855 6.641 1.00 92.94 233 LEU A CA 1
ATOM 1856 C C . LEU A 1 233 ? -15.047 -3.978 5.374 1.00 92.94 233 LEU A C 1
ATOM 1858 O O . LEU A 1 233 ? -15.267 -3.250 4.405 1.00 92.94 233 LEU A O 1
ATOM 1862 N N . PHE A 1 234 ? -14.062 -4.875 5.391 1.00 92.12 234 PHE A N 1
ATOM 1863 C CA . PHE A 1 234 ? -13.106 -5.087 4.307 1.00 92.12 234 PHE A CA 1
ATOM 1864 C C . PHE A 1 234 ? -13.195 -6.492 3.714 1.00 92.12 234 PHE A C 1
ATOM 1866 O O . PHE A 1 234 ? -12.330 -6.883 2.933 1.00 92.12 234 PHE A O 1
ATOM 1873 N N . ALA A 1 235 ? -14.234 -7.251 4.067 1.00 84.31 235 ALA A N 1
ATOM 1874 C CA . ALA A 1 235 ? -14.456 -8.567 3.500 1.00 84.31 235 ALA A CA 1
ATOM 1875 C C . ALA A 1 235 ? -14.815 -8.469 2.008 1.00 84.31 235 ALA A C 1
ATOM 1877 O O . ALA A 1 235 ? -15.661 -7.673 1.599 1.00 84.31 235 ALA A O 1
ATOM 1878 N N . GLY A 1 236 ? -14.193 -9.334 1.205 1.00 76.00 236 GLY A N 1
ATOM 1879 C CA . GLY A 1 236 ? -14.405 -9.427 -0.238 1.00 76.00 236 GLY A CA 1
ATOM 1880 C C . GLY A 1 236 ? -13.128 -9.154 -1.029 1.00 76.00 236 GLY A C 1
ATOM 1881 O O . GLY A 1 236 ? -12.398 -8.208 -0.756 1.00 76.00 236 GLY A O 1
ATOM 1882 N N . GLU A 1 237 ? -12.853 -9.992 -2.028 1.00 67.00 237 GLU A N 1
ATOM 1883 C CA . GLU A 1 237 ? -11.699 -9.786 -2.903 1.00 67.00 237 GLU A CA 1
ATOM 1884 C C . GLU A 1 237 ? -11.958 -8.610 -3.856 1.00 67.00 237 GLU A C 1
ATOM 1886 O O . GLU A 1 237 ? -12.930 -8.614 -4.621 1.00 67.00 237 GLU A O 1
ATOM 1891 N N . LEU A 1 238 ? -11.044 -7.635 -3.884 1.00 65.44 238 LEU A N 1
ATOM 1892 C CA . LEU A 1 238 ? -10.998 -6.619 -4.937 1.00 65.44 238 LEU A CA 1
ATOM 1893 C C . LEU A 1 238 ? -10.429 -7.245 -6.214 1.00 65.44 238 LEU A C 1
ATOM 1895 O O . LEU A 1 238 ? -9.279 -7.024 -6.583 1.00 65.44 238 LEU A O 1
ATOM 1899 N N . ASN A 1 239 ? -11.235 -8.063 -6.889 1.00 62.53 239 ASN A N 1
ATOM 1900 C CA . ASN A 1 239 ? -10.844 -8.693 -8.143 1.00 62.53 239 ASN A CA 1
ATOM 1901 C C . ASN A 1 239 ? -11.008 -7.701 -9.305 1.00 62.53 239 ASN A C 1
ATOM 1903 O O . ASN A 1 239 ? -12.145 -7.396 -9.681 1.00 62.53 239 ASN A O 1
ATOM 1907 N N . PRO A 1 240 ? -9.915 -7.196 -9.916 1.00 61.94 240 PRO A N 1
ATOM 1908 C CA . PRO A 1 240 ? -10.030 -6.333 -11.081 1.00 61.94 240 PRO A CA 1
ATOM 1909 C C . PRO A 1 240 ? -10.697 -7.103 -12.224 1.00 61.94 240 PRO A C 1
ATOM 1911 O O . PRO A 1 240 ? -10.166 -8.088 -12.744 1.00 61.94 240 PRO A O 1
ATOM 1914 N N . VAL A 1 241 ? -11.879 -6.647 -12.634 1.00 60.88 241 VAL A N 1
ATOM 1915 C CA . VAL A 1 241 ? -12.594 -7.228 -13.769 1.00 60.88 241 VAL A CA 1
ATOM 1916 C C . VAL A 1 241 ? -11.970 -6.688 -15.049 1.00 60.88 241 VAL A C 1
ATOM 1918 O O . VAL A 1 241 ? -11.967 -5.484 -15.305 1.00 60.88 241 VAL A O 1
ATOM 1921 N N . ALA A 1 242 ? -11.434 -7.577 -15.887 1.00 65.56 242 ALA A N 1
ATOM 1922 C CA . ALA A 1 242 ? -10.883 -7.171 -17.175 1.00 65.56 242 ALA A CA 1
ATOM 1923 C C . ALA A 1 242 ? -11.954 -6.417 -17.996 1.00 65.56 242 ALA A C 1
ATOM 1925 O O . ALA A 1 242 ? -13.090 -6.892 -18.066 1.00 65.56 242 ALA A O 1
ATOM 1926 N N . PRO A 1 243 ? -11.627 -5.328 -18.722 1.00 69.44 243 PRO A N 1
ATOM 1927 C CA . PRO A 1 243 ? -12.616 -4.576 -19.506 1.00 69.44 243 PRO A CA 1
ATOM 1928 C C . PRO A 1 243 ? -13.415 -5.441 -20.493 1.00 69.44 243 PRO A C 1
ATOM 1930 O O . PRO A 1 243 ? -14.584 -5.18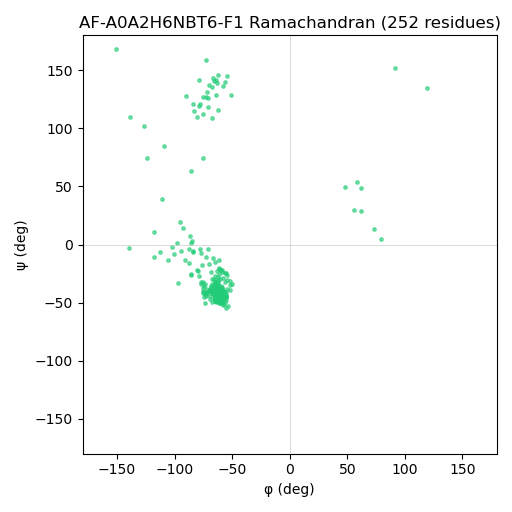2 -20.768 1.00 69.44 243 PRO A O 1
ATOM 1933 N N . LYS A 1 244 ? -12.801 -6.515 -21.011 1.00 71.62 244 LYS A N 1
ATOM 1934 C CA . LYS A 1 244 ? -13.474 -7.510 -21.861 1.00 71.62 244 LYS A CA 1
ATOM 1935 C C . LYS A 1 244 ? -14.514 -8.344 -21.106 1.00 71.62 244 LYS A C 1
ATOM 1937 O O . LYS A 1 244 ? -15.514 -8.713 -21.707 1.00 71.62 244 LYS A O 1
ATOM 1942 N N . ALA A 1 245 ? -14.266 -8.665 -19.838 1.00 74.94 245 ALA A N 1
ATOM 1943 C CA . ALA A 1 245 ? -15.218 -9.357 -18.976 1.00 74.94 245 ALA A CA 1
ATOM 1944 C C . ALA A 1 245 ? -16.334 -8.403 -18.522 1.00 74.94 245 ALA A C 1
ATOM 1946 O O . ALA A 1 245 ? -17.497 -8.779 -18.594 1.00 74.94 245 ALA A O 1
ATOM 1947 N N . GLN A 1 246 ? -16.008 -7.144 -18.203 1.00 76.44 246 GLN A N 1
ATOM 1948 C CA . GLN A 1 246 ? -16.996 -6.123 -17.829 1.00 76.44 246 GLN A CA 1
ATOM 1949 C C . GLN A 1 246 ? -18.029 -5.884 -18.941 1.00 76.44 246 GLN A C 1
ATOM 1951 O O . GLN A 1 246 ? -19.222 -5.816 -18.677 1.00 76.44 246 GLN A O 1
ATOM 1956 N N . LYS A 1 247 ? -17.587 -5.835 -20.207 1.00 81.31 247 LYS A N 1
ATOM 1957 C CA . LYS A 1 247 ? -18.475 -5.695 -21.380 1.00 81.31 247 LYS A CA 1
ATOM 1958 C C . LYS A 1 247 ? -19.422 -6.881 -21.606 1.00 81.31 247 LYS A C 1
ATOM 1960 O O . LYS A 1 247 ? -20.334 -6.763 -22.415 1.00 81.31 247 LYS A O 1
ATOM 1965 N N . LYS A 1 248 ? -19.177 -8.026 -20.960 1.00 82.38 248 LYS A N 1
ATOM 1966 C CA . LYS A 1 248 ? -20.027 -9.223 -21.048 1.00 82.38 248 LYS A CA 1
ATOM 1967 C C . LYS A 1 248 ? -21.051 -9.308 -19.918 1.00 82.38 248 LYS A C 1
ATOM 1969 O O . LYS A 1 248 ? -21.859 -10.231 -19.936 1.00 82.38 248 LYS A O 1
ATOM 1974 N N . VAL A 1 249 ? -21.004 -8.397 -18.945 1.00 81.56 249 VAL A N 1
ATOM 1975 C CA . VAL A 1 249 ? -21.995 -8.349 -17.869 1.00 81.56 249 VAL A CA 1
ATOM 1976 C C . VAL A 1 249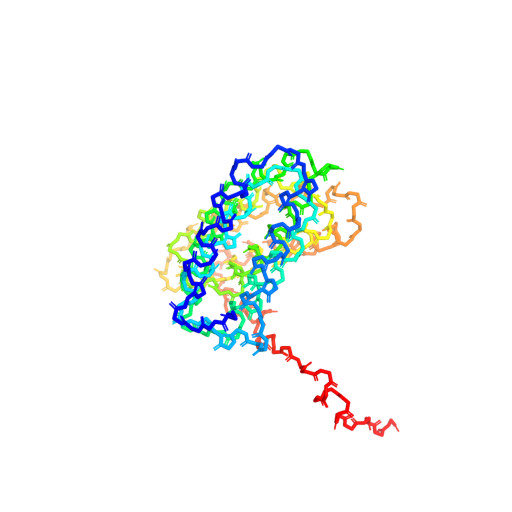 ? -23.316 -7.857 -18.475 1.00 81.56 249 VAL A C 1
ATOM 1978 O O . VAL A 1 249 ? -23.338 -6.759 -19.035 1.00 81.56 249 VAL A O 1
ATOM 1981 N N . PRO A 1 250 ? -24.396 -8.659 -18.434 1.00 82.75 250 PRO A N 1
ATOM 1982 C CA . PRO A 1 250 ? -25.692 -8.236 -18.947 1.00 82.75 250 PRO A CA 1
ATOM 1983 C C . PRO A 1 250 ? -26.212 -7.040 -18.141 1.00 82.75 250 PRO A C 1
ATOM 1985 O O . PRO A 1 250 ? -26.066 -6.996 -16.919 1.00 82.75 250 PRO A O 1
ATOM 1988 N N . VAL A 1 251 ? -26.804 -6.062 -18.830 1.00 80.81 251 VAL A N 1
ATOM 1989 C CA . VAL A 1 251 ? -27.463 -4.923 -18.177 1.00 80.81 251 VAL A CA 1
ATOM 1990 C C . VAL A 1 251 ? -28.750 -5.446 -17.531 1.00 80.81 251 VAL A C 1
ATOM 1992 O O . VAL A 1 251 ? -29.523 -6.092 -18.240 1.00 80.81 251 VAL A O 1
ATOM 1995 N N . PRO A 1 252 ? -28.986 -5.223 -16.224 1.00 78.69 252 PRO A N 1
ATOM 1996 C CA . PRO A 1 252 ? -30.228 -5.645 -15.587 1.00 78.69 252 PRO A CA 1
ATOM 1997 C C . PRO A 1 252 ? -31.434 -5.011 -16.285 1.00 78.69 252 PRO A C 1
ATOM 1999 O O . PRO A 1 252 ? -31.403 -3.818 -16.596 1.00 78.69 252 PRO A O 1
ATOM 2002 N N . GLU A 1 253 ? -32.484 -5.798 -16.519 1.00 73.38 253 GLU A N 1
ATOM 2003 C CA . GLU A 1 253 ? -33.788 -5.250 -16.892 1.00 73.38 253 GLU A CA 1
ATOM 2004 C C . GLU A 1 253 ? -34.322 -4.499 -15.668 1.00 73.38 253 GLU A C 1
ATOM 2006 O O . GLU A 1 253 ? -34.570 -5.102 -14.622 1.00 73.38 253 GLU A O 1
ATOM 2011 N N . GLY A 1 254 ? -34.341 -3.168 -15.769 1.00 61.44 254 GLY A N 1
ATOM 2012 C CA . GLY A 1 254 ? -34.914 -2.281 -14.757 1.00 61.44 254 GLY A CA 1
ATOM 2013 C C . GLY A 1 254 ? -36.431 -2.347 -14.722 1.00 61.44 254 GLY A C 1
ATOM 2014 O O . GLY A 1 254 ? -37.033 -2.659 -15.775 1.00 61.44 254 GLY A O 1
#

Nearest PDB structures (foldseek):
  9c59-assembly1_D  TM=9.727E-01  e=1.612E-22  Homo sapiens
  8e0o-assembly1_A  TM=3.383E-01  e=2.823E-01  synthetic construct
  6ait-assembly1_A  TM=1.641E-01  e=4.347E+00  Escherichia coli K-12

Radius of gyration: 20.16 Å; Cα contacts (8 Å, |Δi|>4): 288; chains: 1; bounding box: 61×37×57 Å

Sequence (254 aa):
MVSKKNLMEIVKKLMIHVDKAEGTTYRDELLTKIIDICSQSNYQYITNFEWYISILVELTRLEGTRHGHLIASQMLDVAIRVKAIRKFAVSQMAMLLDNAHLLASNTQRNGICEVLYAAAWICGEFSEHLEEPQQTLEAMLRPKVTTLPGHIQAVYVQNMVKLYASILQQREQAGEKEVAQEATQMMIDRLPQFVQSADLEVQERASCILQLMKYIQKLQIKEVPVAEEVTALFAGELNPVAPKAQKKVPVPEG

Secondary structure (DSSP, 8-state):
---TTTHHHHHHHHHHHHHH--SHHHHHHHHHHHHHHHHHHHHTT-S-HHHHHHHHHHHTT-TT-S-HHHHHHHHHHHHHH-GGGHHHHHHHHHHHHHTHHHHTTTTTT-GGGHHHHHHHHHHHHTGGG-SSHHHHHHHHTSGGGGGS-HHHHHHHHHHHHHHHHHHHHHHHHTT-HHHHHHHHHHHHHHTHHHHT-SSHHHHHHHHHHHHHHHHHHHHHHTT---HHHHHHTT-S---PPPHHHHTTSPPP--

pLDDT: mean 92.93, std 8.82, range [55.91, 98.75]

InterPro domains:
  IPR002553 Clathrin/coatomer adaptor, adaptin-like, N-terminal [PF01602] (1-214)
  IPR011989 Armadillo-like helical [G3DSA:1.25.10.10] (1-228)
  IPR016024 Armadillo-type fold [SSF48371] (2-213)
  IPR017105 Adaptor protein complex AP-3, delta subunit [PTHR22781] (1-254)

Organism: NCBI:txid3147026

Mean predicted aligned error: 5.17 Å

Solvent-accessible surface area (backbone atoms only — not comparable to full-atom values): 13886 Å² total; per-residue (Å²): 135,89,41,62,88,48,41,67,61,51,45,54,55,50,51,58,47,41,76,67,45,80,61,54,66,64,32,47,52,47,51,51,49,48,51,54,66,51,51,40,82,81,31,70,43,59,87,51,66,67,60,50,52,51,50,51,57,56,60,63,71,54,79,58,35,72,54,14,54,60,47,18,51,52,54,45,58,46,44,73,72,37,68,91,44,33,50,62,49,25,51,55,23,43,54,49,44,65,46,34,66,69,45,44,51,60,55,96,62,21,33,42,39,44,31,53,37,35,24,34,43,45,38,21,74,47,39,92,44,46,89,56,56,68,62,44,48,52,39,64,57,39,77,65,49,77,65,43,59,52,76,40,41,35,42,39,59,56,21,48,51,44,35,47,24,54,49,34,38,55,24,57,76,69,66,36,58,67,62,36,47,50,56,43,49,51,49,55,72,44,40,59,67,41,43,69,42,91,40,62,69,27,16,52,52,28,46,56,48,41,53,49,39,55,50,50,49,59,35,52,76,69,69,45,90,52,35,68,66,54,38,55,78,65,64,72,83,88,70,85,71,51,73,75,57,55,73,65,59,78,80,78,88,126

Foldseek 3Di:
DDALVCLVVVLVVLVVCLVVDDDAVSNQVSVVVNLCSCCPPNRRNDPDVLVVLVSLLVSLPDPQHLCLLVSLVVLQSCCQPPVVCLLSSLVSLLVCLLVLLVQLPPQVRHNNNSNNLSSLQSCLVVVVNDPCLLSSLVSLLDLSVLSHPPVSLLSSLVSSLSSLLVVLVVCVVVVVLVVNLVSLVSLLVRLVSQCPHPDPSSNVSSVVVNVVSVVVNVCSVVVHRCSVVSNVVVPDDPDDQDPVNVVVDDDDDD